Protein AF-A0A6G0VRW1-F1 (afdb_monomer)

pLDDT: mean 75.82, std 10.88, range [42.44, 89.38]

Secondary structure (DSSP, 8-state):
-TT-HHHHHHHHHHHHHHHHHHHHHHHHT-TT--HHHHHHHHHHHHHHHHHHHBPTT----TTTS-GGGGB-SS----HHHHHHHHHHHHTS---HHHHHHHHHHHHHHTSHHHHT-SS---SHHHHHHTT--HHHHHHHHHHHHHGGGS--S--S-HHHH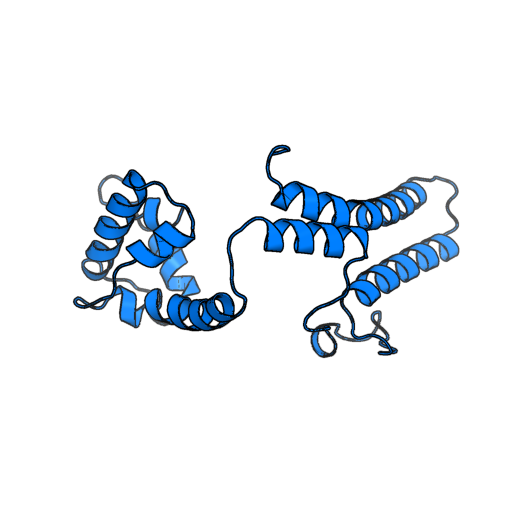HHHHHH---TTSS-TTHHHH-

Solvent-accessible surface area (backbone atoms only — not comparable to full-atom values): 10905 Å² total; per-residue (Å²): 119,90,86,38,70,67,54,51,44,51,48,60,46,43,48,63,58,51,52,54,55,51,51,54,51,52,46,72,72,40,96,80,56,53,70,68,60,50,50,50,52,50,53,47,51,53,49,53,59,45,60,45,41,35,40,91,88,65,87,70,57,68,93,82,47,78,65,82,87,46,54,33,97,76,48,74,71,46,70,74,34,53,54,49,53,49,51,52,58,73,74,65,88,80,61,75,74,52,56,65,54,42,58,61,49,50,60,52,57,68,23,44,74,37,42,51,36,93,86,53,85,78,55,55,70,57,34,55,73,71,66,49,52,73,73,54,40,54,51,28,46,56,33,53,68,49,50,47,80,54,93,72,89,47,60,91,38,55,69,55,28,56,52,47,58,69,67,41,58,48,100,86,68,46,49,84,45,47,74,69,75,107

Foldseek 3Di:
DVVDLVVVLVCVLCVVLVVLVVVLVVLVVDPPRDPVVSVVSVCVSQVVVLLQFFDPPPPDPVVPDDSVVGGDPDGDSDDVSVVSVVVVVVVDDDDPVVVVVCVVVVCVQLQLVQLLDLDGDQCLVVCVNVVHDPVLSVLLRVLSNCSNVDDFDPRPDSVVRLVCLVCDADPVRDRSNPSNND

Structure (mmCIF, N/CA/C/O backbone):
data_AF-A0A6G0VRW1-F1
#
_entry.id   AF-A0A6G0VRW1-F1
#
loop_
_atom_site.group_PDB
_atom_site.id
_atom_site.type_symbol
_atom_site.label_atom_id
_atom_site.label_alt_id
_atom_site.label_comp_id
_atom_site.label_asym_id
_atom_site.label_entity_id
_atom_site.label_seq_id
_atom_site.pdbx_PDB_ins_code
_atom_site.Cartn_x
_atom_site.Cartn_y
_atom_site.Cartn_z
_atom_site.occupancy
_atom_site.B_iso_or_equiv
_atom_site.auth_seq_id
_atom_site.auth_comp_id
_atom_site.auth_asym_id
_atom_site.auth_atom_id
_atom_site.pdbx_PDB_model_num
ATOM 1 N N . MET A 1 1 ? -8.456 17.190 -7.497 1.00 45.44 1 MET A N 1
ATOM 2 C CA . MET A 1 1 ? -8.007 15.912 -8.099 1.00 45.44 1 MET A CA 1
ATOM 3 C C . MET A 1 1 ? -7.115 16.114 -9.326 1.00 45.44 1 MET A C 1
ATOM 5 O O . MET A 1 1 ? -6.013 15.593 -9.306 1.00 45.44 1 MET A O 1
ATOM 9 N N . TYR A 1 2 ? -7.520 16.903 -10.336 1.00 42.44 2 TYR A N 1
ATOM 10 C CA . TYR A 1 2 ? -6.698 17.195 -11.534 1.00 42.44 2 TYR A CA 1
ATOM 11 C C . TYR A 1 2 ? -5.617 18.282 -11.359 1.00 42.44 2 TYR A C 1
ATOM 13 O O . TYR A 1 2 ? -4.801 18.470 -12.252 1.00 42.44 2 TYR A O 1
ATOM 21 N N . CYS A 1 3 ? -5.600 18.997 -10.230 1.00 48.47 3 CYS A N 1
ATOM 22 C CA . CYS A 1 3 ? -4.646 20.085 -9.965 1.00 48.47 3 CYS A CA 1
ATOM 23 C C . CYS A 1 3 ? -3.391 19.635 -9.198 1.00 48.47 3 CYS A C 1
ATOM 25 O O . CYS A 1 3 ? -2.621 20.478 -8.752 1.00 48.47 3 CYS A O 1
ATOM 27 N N . ASP A 1 4 ? -3.217 18.328 -8.999 1.00 66.38 4 ASP A N 1
ATOM 28 C CA . ASP A 1 4 ? -2.067 17.762 -8.297 1.00 66.38 4 ASP A CA 1
ATOM 29 C C . ASP A 1 4 ? -1.095 17.162 -9.318 1.00 66.38 4 ASP A C 1
ATOM 31 O O . ASP A 1 4 ? -1.424 16.234 -10.063 1.00 66.38 4 ASP A O 1
ATOM 35 N N . THR A 1 5 ? 0.111 17.714 -9.350 1.00 65.62 5 THR A N 1
ATOM 36 C CA . THR A 1 5 ? 1.219 17.295 -10.209 1.00 65.62 5 THR A CA 1
ATOM 37 C C . THR A 1 5 ? 1.627 15.831 -10.028 1.00 6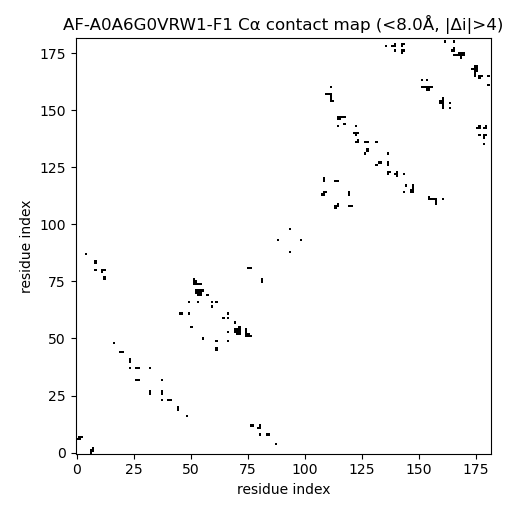5.62 5 THR A C 1
ATOM 39 O O . THR A 1 5 ? 2.091 15.212 -10.988 1.00 65.62 5 THR A O 1
ATOM 42 N N . ASN A 1 6 ? 1.423 15.250 -8.840 1.00 65.44 6 ASN A N 1
ATOM 43 C CA . ASN A 1 6 ? 1.688 13.833 -8.584 1.00 65.44 6 ASN A CA 1
ATOM 44 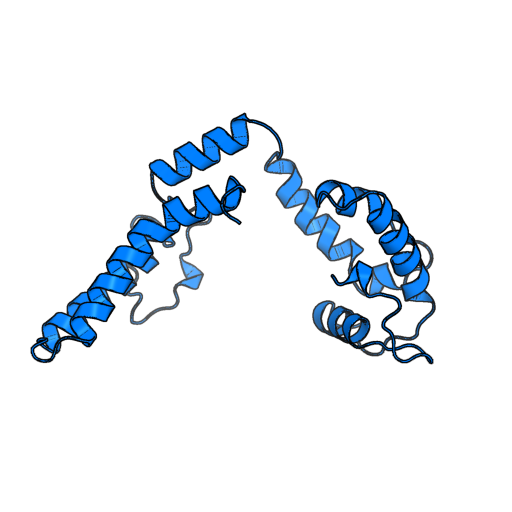C C . ASN A 1 6 ? 0.642 12.945 -9.268 1.00 65.44 6 ASN A C 1
ATOM 46 O O . ASN A 1 6 ? 0.991 11.970 -9.937 1.00 65.44 6 ASN A O 1
ATOM 50 N N . ASN A 1 7 ? -0.635 13.330 -9.183 1.00 72.81 7 ASN A N 1
ATOM 51 C CA . ASN A 1 7 ? -1.721 12.635 -9.879 1.00 72.81 7 ASN A CA 1
ATOM 52 C C . ASN A 1 7 ? -1.546 12.722 -11.397 1.00 72.81 7 ASN A C 1
ATOM 54 O O . ASN A 1 7 ? -1.831 11.765 -12.112 1.00 72.81 7 ASN A O 1
ATOM 58 N N . GLU A 1 8 ? -1.033 13.843 -11.901 1.00 70.38 8 GLU A N 1
ATOM 59 C CA . GLU A 1 8 ? -0.737 13.995 -13.322 1.00 70.38 8 GLU A CA 1
ATOM 60 C C . GLU A 1 8 ? 0.383 13.048 -13.788 1.00 70.38 8 GLU A C 1
ATOM 62 O O . GLU A 1 8 ? 0.253 12.415 -14.836 1.00 70.38 8 GLU A O 1
ATOM 67 N N . ALA A 1 9 ? 1.462 12.894 -13.010 1.00 68.81 9 ALA A N 1
ATOM 68 C CA . ALA A 1 9 ? 2.529 11.937 -13.317 1.00 68.81 9 ALA A CA 1
ATOM 69 C C . ALA A 1 9 ? 2.015 10.486 -13.301 1.00 68.81 9 ALA A C 1
ATOM 71 O O . ALA A 1 9 ? 2.313 9.718 -14.217 1.00 68.81 9 ALA A O 1
ATOM 72 N N . LEU A 1 10 ? 1.182 10.131 -12.318 1.00 76.38 10 LEU A N 1
ATOM 73 C CA . LEU A 1 10 ? 0.538 8.819 -12.250 1.00 76.38 10 LEU A CA 1
ATOM 74 C C . LEU A 1 10 ? -0.351 8.562 -13.476 1.00 76.38 10 LEU A C 1
ATOM 76 O O . LEU A 1 10 ? -0.289 7.489 -14.068 1.00 76.38 10 LEU A O 1
ATOM 80 N N . LEU A 1 11 ? -1.139 9.552 -13.905 1.00 76.75 11 LEU A N 1
ATOM 81 C CA . LEU A 1 11 ? -1.985 9.439 -15.097 1.00 76.75 11 LEU A CA 1
ATOM 82 C C . LEU A 1 11 ? -1.163 9.282 -16.383 1.00 76.75 11 LEU A C 1
ATOM 84 O O . LEU A 1 11 ? -1.571 8.535 -17.271 1.00 76.75 11 LEU A O 1
ATOM 88 N N . VAL A 1 12 ? -0.000 9.935 -16.486 1.00 78.50 12 VAL A N 1
ATOM 89 C CA . VAL A 1 12 ? 0.927 9.757 -17.618 1.00 78.50 12 VAL A CA 1
ATOM 90 C C . VAL A 1 12 ? 1.444 8.320 -17.688 1.00 78.50 12 VAL A C 1
ATOM 92 O O . VAL A 1 12 ? 1.494 7.759 -18.781 1.00 78.50 12 VAL A O 1
ATOM 95 N N . PHE A 1 13 ? 1.771 7.712 -16.545 1.00 78.88 13 PHE A N 1
ATOM 96 C CA . PHE A 1 13 ? 2.172 6.305 -16.476 1.00 78.88 13 PHE A CA 1
ATOM 97 C C . PHE A 1 13 ? 1.011 5.342 -16.759 1.00 78.88 13 PHE A C 1
ATOM 99 O O . PHE A 1 13 ? 1.156 4.397 -17.530 1.00 78.88 13 PHE A O 1
ATOM 106 N N . LEU A 1 14 ? -0.159 5.585 -16.165 1.00 80.50 14 LEU A N 1
ATOM 107 C CA . LEU A 1 14 ? -1.308 4.687 -16.280 1.00 80.50 14 LEU A CA 1
ATOM 108 C C . LEU A 1 14 ? -1.941 4.706 -17.670 1.00 80.50 14 LEU A C 1
ATOM 110 O O . LEU A 1 14 ? -2.526 3.712 -18.079 1.00 80.50 14 LEU A O 1
ATOM 114 N N . LYS A 1 15 ? -1.845 5.811 -18.414 1.00 82.25 15 LYS A N 1
ATOM 115 C CA . LYS A 1 15 ? -2.481 5.952 -19.730 1.00 82.25 15 LYS A CA 1
ATOM 116 C C . LYS A 1 15 ? -2.139 4.824 -20.724 1.00 82.25 15 LYS A C 1
ATOM 118 O O . LYS A 1 15 ? -3.087 4.260 -21.269 1.00 82.25 15 LYS A O 1
ATOM 123 N N . PRO A 1 16 ? -0.863 4.475 -20.989 1.00 80.69 16 PRO A N 1
ATOM 124 C CA . PRO A 1 16 ? -0.533 3.353 -21.874 1.00 80.69 16 PRO A CA 1
ATOM 125 C C . PRO A 1 16 ? -1.037 2.004 -21.337 1.00 80.69 16 PRO A C 1
ATOM 127 O O . PRO A 1 16 ? -1.631 1.241 -22.092 1.00 80.69 16 PRO A O 1
ATOM 130 N N . VAL A 1 17 ? -0.906 1.754 -20.029 1.00 81.88 17 VAL A N 1
ATOM 131 C CA . VAL A 1 17 ? -1.394 0.524 -19.374 1.00 81.88 17 VAL A CA 1
ATOM 132 C C . VAL A 1 17 ? -2.911 0.369 -19.523 1.00 81.88 17 VAL A C 1
ATOM 134 O O . VAL A 1 17 ? -3.416 -0.689 -19.898 1.00 81.88 17 VAL A O 1
ATOM 137 N N . LEU A 1 18 ? -3.652 1.446 -19.268 1.00 83.81 18 LEU A N 1
ATOM 138 C CA . LEU A 1 18 ? -5.105 1.473 -19.390 1.00 83.81 18 LEU A CA 1
ATOM 139 C C . LEU A 1 18 ? -5.553 1.313 -20.842 1.00 83.81 18 LEU A C 1
ATOM 141 O O . LEU A 1 18 ? -6.582 0.686 -21.075 1.00 83.81 18 LEU A O 1
ATOM 145 N N . ALA A 1 19 ? -4.803 1.840 -21.811 1.00 83.44 19 ALA A N 1
ATOM 146 C CA . ALA A 1 19 ? -5.119 1.668 -23.225 1.00 83.44 19 ALA A CA 1
ATOM 147 C C . ALA A 1 19 ? -5.031 0.192 -23.655 1.00 83.44 19 ALA A C 1
ATOM 149 O O . ALA A 1 19 ? -5.949 -0.299 -24.315 1.00 83.44 19 ALA A O 1
ATOM 150 N N . GLU A 1 20 ? -3.986 -0.530 -23.236 1.00 80.38 20 GLU A N 1
ATOM 151 C CA . GLU A 1 20 ? -3.844 -1.968 -23.512 1.00 80.38 20 GLU A CA 1
ATOM 152 C C . GLU A 1 20 ? -4.919 -2.797 -22.791 1.00 80.38 20 GLU A C 1
ATOM 154 O O . GLU A 1 20 ? -5.580 -3.634 -23.408 1.00 80.38 20 GLU A O 1
ATOM 159 N N . ALA A 1 21 ? -5.185 -2.512 -21.511 1.00 85.31 21 ALA A N 1
ATOM 160 C CA . ALA A 1 21 ? -6.238 -3.192 -20.755 1.00 85.31 21 ALA A CA 1
ATOM 161 C C . ALA A 1 21 ? -7.635 -2.954 -21.360 1.00 85.31 21 ALA A C 1
ATOM 163 O O . ALA A 1 21 ? -8.447 -3.874 -21.464 1.00 85.31 21 ALA A O 1
ATOM 164 N N . GLN A 1 22 ? -7.921 -1.728 -21.809 1.00 85.62 22 GLN A N 1
ATOM 165 C CA . GLN A 1 22 ? -9.169 -1.399 -22.498 1.00 85.62 22 GLN A CA 1
ATOM 166 C C . GLN A 1 22 ? -9.283 -2.088 -23.857 1.00 85.62 22 GLN A C 1
ATOM 168 O O . GLN A 1 22 ? -10.387 -2.476 -24.237 1.00 85.62 22 GLN A O 1
ATOM 173 N N . TYR A 1 23 ? -8.178 -2.244 -24.590 1.00 85.00 23 TYR A N 1
ATOM 174 C CA . TYR A 1 23 ? -8.161 -2.994 -25.844 1.00 85.00 23 TYR A CA 1
ATOM 175 C C . TYR A 1 23 ? -8.558 -4.458 -25.615 1.00 85.00 23 TYR A C 1
ATOM 177 O O . TYR A 1 23 ? -9.510 -4.930 -26.237 1.00 85.00 23 TYR A O 1
ATOM 185 N N . VAL A 1 24 ? -7.919 -5.141 -24.659 1.00 84.25 24 VAL A N 1
ATOM 186 C CA . VAL A 1 24 ? -8.258 -6.532 -24.309 1.00 84.25 24 VAL A CA 1
ATOM 187 C C . VAL A 1 24 ? -9.712 -6.638 -23.836 1.00 84.25 24 VAL A C 1
ATOM 189 O O . VAL A 1 24 ? -10.446 -7.514 -24.287 1.00 84.25 24 VAL A O 1
ATOM 192 N N . ASN A 1 25 ? -10.182 -5.701 -23.007 1.00 86.00 25 ASN A N 1
ATOM 193 C CA . ASN A 1 25 ? -11.568 -5.689 -22.529 1.00 86.00 25 ASN A CA 1
ATOM 194 C C . ASN A 1 25 ? -12.592 -5.531 -23.673 1.00 86.00 25 ASN A C 1
ATOM 196 O O . ASN A 1 25 ? -13.622 -6.201 -23.686 1.00 86.00 25 ASN A O 1
ATOM 200 N N . LYS A 1 26 ? -12.302 -4.699 -24.682 1.00 86.00 26 LYS A N 1
ATOM 201 C CA . LYS A 1 26 ? -13.146 -4.586 -25.886 1.00 86.00 26 LYS A CA 1
ATOM 202 C C . LYS A 1 26 ? -13.175 -5.881 -26.697 1.00 86.00 26 LYS A C 1
ATOM 204 O O . LYS A 1 26 ? -14.220 -6.221 -27.243 1.00 86.00 26 LYS A O 1
ATOM 209 N N . MET A 1 27 ? -12.060 -6.608 -26.758 1.00 81.62 27 MET A N 1
ATOM 210 C CA . MET A 1 27 ? -12.005 -7.914 -27.420 1.00 81.62 27 MET A CA 1
ATOM 211 C C . MET A 1 27 ? -12.864 -8.949 -26.687 1.00 81.62 27 MET A C 1
ATOM 213 O O . MET A 1 27 ? -13.595 -9.683 -27.341 1.00 81.62 27 MET A O 1
ATOM 217 N N . PHE A 1 28 ? -12.878 -8.946 -25.351 1.00 81.62 28 PHE A N 1
ATOM 218 C CA . PHE A 1 28 ? -13.794 -9.777 -24.554 1.00 81.62 28 PHE A CA 1
ATOM 219 C C . PHE A 1 28 ? -15.275 -9.461 -24.786 1.00 81.62 28 PHE A C 1
ATOM 221 O O . PHE A 1 28 ? -16.115 -10.354 -24.730 1.00 81.62 28 PHE A O 1
ATOM 228 N N . GLN A 1 29 ? -15.602 -8.193 -25.029 1.00 83.81 29 GLN A N 1
ATOM 229 C CA . GLN A 1 29 ? -16.973 -7.742 -25.283 1.00 83.81 29 GLN A CA 1
ATOM 230 C C . GLN A 1 29 ? -17.437 -8.007 -26.725 1.00 83.81 29 GLN A C 1
ATOM 232 O O . GLN A 1 29 ? -18.606 -7.793 -27.042 1.00 83.81 29 GLN A O 1
ATOM 237 N N . SER A 1 30 ? -16.542 -8.449 -27.613 1.00 83.62 30 SER A N 1
ATOM 238 C CA . SER A 1 30 ? -16.882 -8.757 -28.999 1.00 83.62 30 SER A CA 1
ATOM 239 C C . SER A 1 30 ? -17.525 -10.137 -29.119 1.00 83.62 30 SER A C 1
ATOM 241 O O . SER A 1 30 ? -16.952 -11.146 -28.718 1.00 83.62 30 SER A O 1
ATOM 243 N N . ASN A 1 31 ? -18.679 -10.200 -29.784 1.00 74.06 31 ASN A N 1
ATOM 244 C CA . ASN A 1 31 ? -19.391 -11.453 -30.057 1.00 74.06 31 ASN A CA 1
ATOM 245 C C . ASN A 1 31 ? -18.693 -12.354 -31.096 1.00 74.06 31 ASN A C 1
ATOM 247 O O . ASN A 1 31 ? -19.172 -13.451 -31.371 1.00 74.06 31 ASN A O 1
ATOM 251 N N . SER A 1 32 ? -17.594 -11.894 -31.704 1.00 79.75 32 SER A N 1
ATOM 252 C CA . SER A 1 32 ? -16.846 -12.618 -32.740 1.00 79.75 32 SER A CA 1
ATOM 253 C C . SER A 1 32 ? -15.359 -12.777 -32.406 1.00 79.75 32 SER A C 1
ATOM 25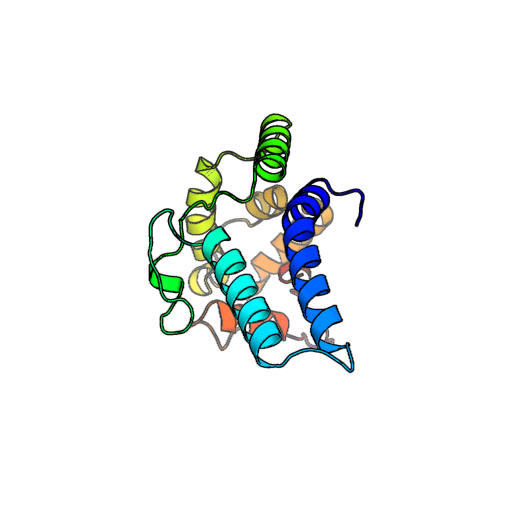5 O O . SER A 1 32 ? -14.537 -12.916 -33.313 1.00 79.75 32 SER A O 1
ATOM 257 N N . ALA A 1 33 ? -14.979 -12.661 -31.132 1.00 75.44 33 ALA A N 1
ATOM 258 C CA . ALA A 1 33 ? -13.586 -12.802 -30.730 1.00 75.44 33 ALA A CA 1
ATOM 259 C C . ALA A 1 33 ? -13.114 -14.257 -30.858 1.00 75.44 33 ALA A C 1
ATOM 261 O O . ALA A 1 33 ? -13.756 -15.178 -30.358 1.00 75.44 33 ALA A O 1
ATOM 262 N N . ASP A 1 34 ? -11.969 -14.452 -31.513 1.00 84.50 34 ASP A N 1
ATOM 263 C CA . ASP A 1 34 ? -11.296 -15.748 -31.564 1.00 84.50 34 ASP A CA 1
ATOM 264 C C . ASP A 1 34 ? -10.710 -16.078 -30.173 1.00 84.50 34 ASP A C 1
ATOM 266 O O . ASP A 1 34 ? -9.899 -15.295 -29.665 1.00 84.50 34 ASP A O 1
ATOM 270 N N . PRO A 1 35 ? -11.088 -17.208 -29.541 1.00 82.94 35 PRO A N 1
ATOM 271 C CA . PRO A 1 35 ? -10.653 -17.536 -28.182 1.00 82.94 35 PRO A CA 1
ATOM 272 C C . PRO A 1 35 ? -9.136 -17.708 -28.023 1.00 82.94 35 PRO A C 1
ATOM 274 O O . PRO A 1 35 ? -8.587 -17.381 -26.972 1.00 82.94 35 PRO A O 1
ATOM 277 N N . VAL A 1 36 ? -8.442 -18.203 -29.054 1.00 85.50 36 VAL A N 1
ATOM 278 C CA . VAL A 1 36 ? -6.986 -18.416 -29.028 1.00 85.50 36 VAL A CA 1
ATOM 279 C C . VAL A 1 36 ? -6.263 -17.082 -29.176 1.00 85.50 36 VAL A C 1
ATOM 281 O O . VAL A 1 36 ? -5.296 -16.808 -28.466 1.00 85.50 36 VAL A O 1
ATOM 284 N N . LYS A 1 37 ? -6.760 -16.211 -30.057 1.00 83.31 37 LYS A N 1
ATOM 285 C CA . LYS A 1 37 ? -6.260 -14.842 -30.200 1.00 83.31 37 LYS A CA 1
ATOM 286 C C . LYS A 1 37 ? -6.469 -14.036 -28.920 1.00 83.31 37 LYS A C 1
ATOM 288 O O . LYS A 1 37 ? -5.550 -13.352 -28.487 1.00 83.31 37 LYS A O 1
ATOM 293 N N . LEU A 1 38 ? -7.631 -14.172 -28.285 1.00 85.19 38 LEU A N 1
ATOM 294 C CA . LEU A 1 38 ? -7.936 -13.517 -27.016 1.00 85.19 38 LEU A CA 1
ATOM 295 C C . LEU A 1 38 ? -6.987 -13.973 -25.901 1.00 85.19 38 LEU A C 1
ATOM 297 O O . LEU A 1 38 ? -6.455 -13.144 -25.168 1.00 85.19 38 LEU A O 1
ATOM 301 N N . LEU A 1 39 ? -6.727 -15.280 -25.807 1.00 84.38 39 LEU A N 1
ATOM 302 C CA . LEU A 1 39 ? -5.742 -15.822 -24.873 1.00 84.38 39 LEU A CA 1
ATOM 303 C C . LEU A 1 39 ? -4.348 -15.232 -25.122 1.00 84.38 39 LEU A C 1
ATOM 305 O O . LEU A 1 39 ? -3.688 -14.803 -24.178 1.00 84.38 39 LEU A O 1
ATOM 309 N N . ASN A 1 40 ? -3.915 -15.165 -26.383 1.00 85.06 40 ASN A N 1
ATOM 310 C CA . ASN A 1 40 ? -2.629 -14.572 -26.744 1.00 85.06 40 ASN A CA 1
ATOM 311 C C . ASN A 1 40 ? -2.554 -13.082 -26.381 1.00 85.06 40 ASN A C 1
ATOM 313 O O . ASN A 1 40 ? -1.532 -12.645 -25.856 1.00 85.06 40 ASN A O 1
ATOM 317 N N . ASP A 1 41 ? -3.631 -12.323 -26.598 1.00 83.69 41 ASP A N 1
ATOM 318 C CA . ASP A 1 41 ? -3.708 -10.899 -26.257 1.00 83.69 41 ASP A CA 1
ATOM 319 C C . ASP A 1 41 ? -3.636 -10.677 -24.729 1.00 83.69 41 ASP A C 1
ATOM 321 O O . ASP A 1 41 ? -2.967 -9.752 -24.267 1.00 83.69 41 ASP A O 1
ATOM 325 N N . ILE A 1 42 ? -4.242 -11.558 -23.921 1.00 85.81 42 ILE A N 1
ATOM 326 C CA . ILE A 1 42 ? -4.127 -11.532 -22.449 1.00 85.81 42 ILE A CA 1
ATOM 327 C C . ILE A 1 42 ? -2.711 -11.889 -22.000 1.00 85.81 42 ILE A C 1
ATOM 329 O O . ILE A 1 42 ? -2.144 -11.218 -21.141 1.00 85.81 42 ILE A O 1
ATOM 333 N N . VAL A 1 43 ? -2.129 -12.947 -22.570 1.00 86.00 43 VAL A N 1
ATOM 334 C CA . VAL A 1 43 ? -0.757 -13.363 -22.255 1.00 86.00 43 VAL A CA 1
ATOM 335 C C . VAL A 1 43 ? 0.225 -12.247 -22.599 1.00 86.00 43 VAL A C 1
ATOM 337 O O . VAL A 1 43 ? 1.159 -12.000 -21.836 1.00 86.00 43 VAL A O 1
ATOM 340 N N . LEU A 1 44 ? 0.005 -11.550 -23.714 1.00 84.69 44 LEU A N 1
ATOM 341 C CA . LEU A 1 44 ? 0.805 -10.400 -24.108 1.00 84.69 44 LEU A CA 1
ATOM 342 C C . LEU A 1 44 ? 0.661 -9.249 -23.107 1.00 84.69 44 LEU A C 1
ATOM 344 O O . LEU A 1 44 ? 1.687 -8.743 -22.666 1.00 84.69 44 LEU A O 1
ATOM 348 N N . LEU A 1 45 ? -0.566 -8.911 -22.691 1.00 85.75 45 LEU A N 1
ATOM 349 C CA . LEU A 1 45 ? -0.826 -7.888 -21.670 1.00 85.75 45 LEU A CA 1
ATOM 350 C C . LEU A 1 45 ? -0.128 -8.210 -20.339 1.00 85.75 45 LEU A C 1
ATOM 352 O O . LEU A 1 45 ? 0.497 -7.351 -19.725 1.00 85.75 45 LEU A O 1
ATOM 356 N N . ILE A 1 46 ? -0.203 -9.458 -19.877 1.00 84.56 46 ILE A N 1
ATOM 357 C CA . ILE A 1 46 ? 0.463 -9.878 -18.637 1.00 84.56 46 ILE A CA 1
ATOM 358 C C . ILE A 1 46 ? 1.985 -9.748 -18.780 1.00 84.56 46 ILE A C 1
ATOM 360 O O . ILE A 1 46 ? 2.649 -9.243 -17.874 1.00 84.56 46 ILE A O 1
ATOM 364 N N . LYS A 1 47 ? 2.544 -10.162 -19.924 1.00 81.50 47 LYS A N 1
ATOM 365 C CA . LYS A 1 47 ? 3.981 -10.053 -20.203 1.00 81.50 47 LYS A CA 1
ATOM 366 C C . LYS A 1 47 ? 4.450 -8.602 -20.312 1.00 81.50 47 LYS A C 1
ATOM 368 O O . LYS A 1 47 ? 5.525 -8.302 -19.800 1.00 81.50 47 LYS A O 1
ATOM 373 N N . THR A 1 48 ? 3.678 -7.704 -20.929 1.00 80.00 48 THR A N 1
ATOM 374 C CA . THR A 1 48 ? 4.028 -6.275 -21.001 1.00 80.00 48 THR A CA 1
ATOM 375 C C . THR A 1 48 ? 3.980 -5.625 -19.623 1.00 80.00 48 THR A C 1
ATOM 377 O O . THR A 1 48 ? 4.924 -4.930 -19.254 1.00 80.00 48 THR A O 1
ATOM 380 N N . LEU A 1 49 ? 2.953 -5.913 -18.818 1.00 81.31 49 LEU A N 1
ATOM 381 C CA . LEU A 1 49 ? 2.847 -5.403 -17.447 1.00 81.31 49 LEU A CA 1
ATOM 382 C C . LEU A 1 49 ? 3.973 -5.897 -16.543 1.00 81.31 49 LEU A C 1
ATOM 384 O O . LEU A 1 49 ? 4.556 -5.116 -15.796 1.00 81.31 49 LEU A O 1
ATOM 388 N N . ALA A 1 50 ? 4.309 -7.179 -16.627 1.00 79.62 50 ALA A N 1
ATOM 389 C CA . ALA A 1 50 ? 5.425 -7.735 -15.883 1.00 79.62 50 ALA A CA 1
ATOM 390 C C . ALA A 1 50 ? 6.768 -7.170 -16.364 1.00 79.62 50 ALA A C 1
ATOM 392 O O . ALA A 1 50 ? 7.592 -6.778 -15.546 1.00 79.62 50 ALA A O 1
ATOM 393 N N . GLY A 1 51 ? 6.961 -7.017 -17.677 1.00 76.19 51 GLY A N 1
ATOM 394 C CA . GLY A 1 51 ? 8.162 -6.407 -18.251 1.00 76.19 51 GLY A CA 1
ATOM 395 C C . GLY A 1 51 ? 8.410 -4.963 -17.802 1.00 76.19 51 GLY A C 1
ATOM 396 O O . GLY A 1 51 ? 9.559 -4.532 -17.781 1.00 76.19 51 GLY A O 1
ATOM 397 N N . LEU A 1 52 ? 7.368 -4.229 -17.389 1.00 75.75 52 LEU A N 1
ATOM 398 C CA . LEU A 1 52 ? 7.514 -2.891 -16.803 1.00 75.75 52 LEU A CA 1
ATOM 399 C C . LEU A 1 52 ? 8.175 -2.911 -15.422 1.00 75.75 52 LEU A C 1
ATOM 401 O O . LEU A 1 52 ? 8.793 -1.921 -15.049 1.00 75.75 52 LEU A O 1
ATOM 405 N N . VAL A 1 53 ? 8.031 -3.991 -14.652 1.00 76.69 53 VAL A N 1
ATOM 406 C CA . VAL A 1 53 ? 8.489 -4.080 -13.251 1.00 76.69 53 VAL A CA 1
ATOM 407 C C . VAL A 1 53 ? 9.620 -5.092 -13.044 1.00 76.69 53 VAL A C 1
ATOM 409 O O . VAL A 1 53 ? 10.324 -5.030 -12.036 1.00 76.69 53 VAL A O 1
ATOM 412 N N . SER A 1 54 ? 9.824 -6.002 -13.994 1.00 75.38 54 SER A N 1
ATOM 413 C CA . SER A 1 54 ? 10.892 -7.000 -13.986 1.00 75.38 54 SER A CA 1
ATOM 414 C C . SER A 1 54 ? 12.244 -6.420 -14.414 1.00 75.38 54 SER A C 1
ATOM 416 O O . SER A 1 54 ? 12.340 -5.390 -15.082 1.00 75.38 54 SER A O 1
ATOM 418 N N . THR A 1 55 ? 13.326 -7.093 -14.024 1.00 70.00 55 THR A N 1
ATOM 419 C CA . THR A 1 55 ? 14.690 -6.718 -14.419 1.00 70.00 55 THR A CA 1
ATOM 420 C C . THR A 1 55 ? 14.914 -6.892 -15.934 1.00 70.00 55 THR A C 1
ATOM 422 O O . THR A 1 55 ? 14.527 -7.924 -16.497 1.00 70.00 55 THR A O 1
ATOM 425 N N . PRO A 1 56 ? 15.559 -5.927 -16.626 1.00 64.56 56 PRO A N 1
ATOM 426 C CA . PRO A 1 56 ? 15.871 -6.059 -18.049 1.00 64.56 56 PRO A CA 1
ATOM 427 C C . PRO A 1 56 ? 16.727 -7.304 -18.315 1.00 64.56 56 PRO A C 1
ATOM 429 O O . PRO A 1 56 ? 17.784 -7.471 -17.710 1.00 64.56 56 PRO A O 1
ATOM 432 N N . GLY A 1 57 ? 16.280 -8.177 -19.221 1.00 62.66 57 GLY A N 1
ATOM 433 C CA . GLY A 1 57 ? 16.991 -9.412 -19.582 1.00 62.66 57 GLY A CA 1
ATOM 434 C C . GLY A 1 57 ? 16.621 -10.646 -18.753 1.00 62.66 57 GLY A C 1
ATOM 435 O O . GLY A 1 57 ? 17.108 -11.736 -19.049 1.00 62.66 57 GLY A O 1
ATOM 436 N N . SER A 1 58 ? 15.735 -10.512 -17.765 1.00 63.59 58 SER A N 1
ATOM 437 C CA . SER A 1 58 ? 15.163 -11.666 -17.077 1.00 63.59 58 SER A CA 1
ATOM 438 C C . SER A 1 58 ? 14.115 -12.340 -17.972 1.00 63.59 58 SER A C 1
ATOM 440 O O . SER A 1 58 ? 13.092 -11.763 -18.333 1.00 63.59 58 SER A O 1
ATOM 442 N N . ASN A 1 59 ? 14.395 -13.571 -18.397 1.00 59.84 59 ASN A N 1
ATOM 443 C CA . ASN A 1 59 ? 13.487 -14.359 -19.233 1.00 59.84 59 ASN A CA 1
ATOM 444 C C . ASN A 1 59 ? 12.529 -15.144 -18.324 1.00 59.84 59 ASN A C 1
ATOM 446 O O . ASN A 1 59 ? 12.551 -16.372 -18.273 1.00 59.84 59 ASN A O 1
ATOM 450 N N . ILE A 1 60 ? 11.787 -14.410 -17.492 1.00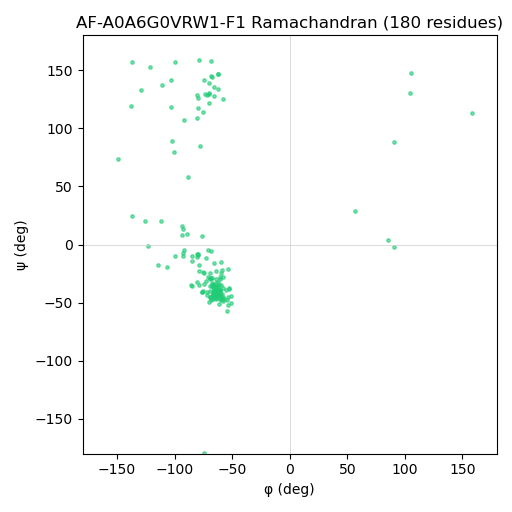 66.00 60 ILE A N 1
ATOM 451 C CA . ILE A 1 60 ? 10.914 -14.996 -16.476 1.00 66.00 60 ILE A CA 1
ATOM 452 C C . ILE A 1 60 ? 9.640 -15.451 -17.156 1.00 66.00 60 ILE A C 1
ATOM 454 O O . ILE A 1 60 ? 8.936 -14.665 -17.797 1.00 66.00 60 ILE A O 1
ATOM 458 N N . ASP A 1 61 ? 9.307 -16.717 -16.958 1.00 71.62 61 ASP A N 1
ATOM 459 C CA . ASP A 1 61 ? 7.991 -17.209 -17.309 1.00 71.62 61 ASP A CA 1
ATOM 460 C C . ASP A 1 61 ? 6.979 -16.781 -16.242 1.00 71.62 61 ASP A C 1
ATOM 462 O O . ASP A 1 61 ? 6.690 -17.505 -15.288 1.00 71.62 61 ASP A O 1
ATOM 466 N N . ILE A 1 62 ? 6.466 -15.561 -16.391 1.00 72.25 62 ILE A N 1
ATOM 467 C CA . ILE A 1 62 ? 5.519 -14.928 -15.459 1.00 72.25 62 ILE A CA 1
ATOM 468 C C . ILE A 1 62 ? 4.232 -15.750 -15.297 1.00 72.25 62 ILE A C 1
ATOM 470 O O . ILE A 1 62 ? 3.536 -15.617 -14.295 1.00 72.25 62 ILE A O 1
ATOM 474 N N . LEU A 1 63 ? 3.908 -16.620 -16.258 1.00 74.38 63 LEU A N 1
ATOM 475 C CA . LEU A 1 63 ? 2.723 -17.472 -16.173 1.00 74.38 63 LEU A CA 1
ATOM 476 C C . LEU A 1 63 ? 2.910 -18.637 -15.192 1.00 74.38 63 LEU A C 1
ATOM 478 O O . LEU A 1 63 ? 1.923 -19.154 -14.677 1.00 74.38 63 LEU A O 1
ATOM 482 N N . ASN A 1 64 ? 4.158 -19.031 -14.923 1.00 76.12 64 ASN A N 1
ATOM 483 C CA . ASN A 1 64 ? 4.497 -20.215 -14.134 1.00 76.12 64 ASN A CA 1
ATOM 484 C C . ASN A 1 64 ? 5.383 -19.913 -12.913 1.00 76.12 64 ASN A C 1
ATOM 486 O O . ASN A 1 64 ? 5.716 -20.828 -12.160 1.00 76.12 64 ASN A O 1
ATOM 490 N N . SER A 1 65 ? 5.784 -18.657 -12.698 1.00 73.12 65 SER A N 1
ATOM 491 C CA . SER A 1 65 ? 6.715 -18.272 -11.631 1.00 73.12 65 SER A CA 1
ATOM 492 C C . SER A 1 65 ? 6.298 -16.998 -10.896 1.00 73.12 65 SER A C 1
ATOM 494 O O . SER A 1 65 ? 5.536 -16.175 -11.400 1.00 73.12 65 SER A O 1
ATOM 496 N N . SER A 1 66 ? 6.798 -16.852 -9.665 1.00 67.56 66 SER A N 1
ATOM 497 C CA . SER A 1 66 ? 6.570 -15.672 -8.832 1.00 67.56 66 SER A CA 1
ATOM 498 C C . SER A 1 66 ? 7.384 -14.485 -9.344 1.00 67.56 66 SER A C 1
ATOM 500 O O . SER A 1 66 ? 8.598 -14.567 -9.523 1.00 67.56 66 SER A O 1
ATOM 502 N N . LEU A 1 67 ? 6.717 -13.347 -9.529 1.00 68.31 67 LEU A N 1
ATOM 503 C CA . LEU A 1 67 ? 7.343 -12.097 -9.963 1.00 68.31 67 LEU A CA 1
ATOM 504 C C . LEU A 1 67 ? 8.266 -11.489 -8.886 1.00 68.31 67 LEU A C 1
ATOM 506 O O . LEU A 1 67 ? 9.185 -10.738 -9.210 1.00 68.31 67 LEU A O 1
ATOM 510 N N . ASN A 1 68 ? 8.025 -11.823 -7.612 1.00 67.75 68 ASN A N 1
ATOM 511 C CA . ASN A 1 68 ? 8.656 -11.183 -6.452 1.00 67.75 68 ASN A CA 1
ATOM 512 C C . ASN A 1 68 ? 10.182 -11.326 -6.429 1.00 67.75 68 ASN A C 1
ATOM 514 O O . ASN A 1 68 ? 10.868 -10.436 -5.933 1.00 67.75 68 ASN A O 1
ATOM 518 N N . ASP A 1 69 ? 10.712 -12.407 -7.003 1.00 70.38 69 ASP A N 1
ATOM 519 C CA . ASP A 1 69 ? 12.140 -12.728 -6.937 1.00 70.38 69 ASP A CA 1
ATOM 520 C C . ASP A 1 69 ? 12.984 -11.924 -7.944 1.00 70.38 69 ASP A C 1
ATOM 522 O O . ASP A 1 69 ? 14.210 -11.954 -7.890 1.00 70.38 69 ASP A O 1
ATOM 526 N N . ASN A 1 70 ? 12.345 -11.186 -8.863 1.00 68.75 70 ASN A N 1
ATOM 527 C CA . ASN A 1 70 ? 13.021 -10.496 -9.967 1.00 68.75 70 ASN A CA 1
ATOM 528 C C . ASN A 1 70 ? 12.506 -9.069 -10.224 1.00 68.75 70 ASN A C 1
ATOM 530 O O . ASN A 1 70 ? 12.619 -8.543 -11.338 1.00 68.75 70 ASN A O 1
ATOM 534 N N . LEU A 1 71 ? 11.924 -8.437 -9.207 1.00 75.00 71 LEU A N 1
ATOM 535 C CA . LEU A 1 71 ? 11.503 -7.043 -9.290 1.00 75.00 71 LEU A CA 1
ATOM 536 C C . LEU A 1 71 ? 12.727 -6.138 -9.439 1.00 75.00 71 LEU A C 1
ATOM 538 O O . LEU A 1 71 ? 13.672 -6.201 -8.650 1.00 75.00 71 LEU A O 1
ATOM 542 N N . HIS A 1 72 ? 12.713 -5.270 -10.448 1.00 71.62 72 HIS A N 1
ATOM 543 C CA . HIS A 1 72 ? 13.750 -4.261 -10.573 1.00 71.62 72 HIS A CA 1
ATOM 544 C C . HIS A 1 72 ? 13.559 -3.227 -9.448 1.00 71.62 72 HIS A C 1
ATOM 546 O O . HIS A 1 72 ? 12.461 -2.694 -9.304 1.00 71.62 72 HIS A O 1
ATOM 552 N N . PRO A 1 73 ? 14.596 -2.880 -8.664 1.00 68.19 73 PRO A N 1
ATOM 553 C CA . PRO A 1 73 ? 14.455 -1.954 -7.535 1.00 68.19 73 PRO A CA 1
ATOM 554 C C . PRO A 1 73 ? 14.101 -0.520 -7.964 1.00 68.19 73 PRO A C 1
ATOM 556 O O . PRO A 1 73 ? 13.685 0.293 -7.144 1.00 68.19 73 PRO A O 1
ATOM 559 N N . ARG A 1 74 ? 14.273 -0.189 -9.251 1.00 67.31 74 ARG A N 1
ATOM 560 C CA . ARG A 1 74 ? 13.871 1.098 -9.835 1.00 67.31 74 ARG A CA 1
ATOM 561 C C . ARG A 1 74 ? 13.479 0.945 -11.308 1.00 67.31 74 ARG A C 1
ATOM 563 O O . ARG A 1 74 ? 14.313 1.207 -12.176 1.00 67.31 74 ARG A O 1
ATOM 570 N N . PRO A 1 75 ? 12.313 0.356 -11.602 1.00 72.06 75 PRO A N 1
ATOM 571 C CA . PRO A 1 75 ? 11.932 0.025 -12.967 1.00 72.06 75 PRO A CA 1
ATOM 572 C C . PRO A 1 75 ? 11.812 1.290 -13.818 1.00 72.06 75 PRO A C 1
ATOM 574 O O . PRO A 1 75 ? 11.437 2.348 -13.316 1.00 72.06 75 PRO A O 1
ATOM 577 N N . TYR A 1 76 ? 12.137 1.181 -15.103 1.00 74.06 76 TYR A N 1
ATOM 578 C CA . TYR A 1 76 ? 11.958 2.284 -16.038 1.00 74.06 76 TYR A CA 1
ATOM 579 C C . TYR A 1 76 ? 10.498 2.338 -16.491 1.00 74.06 76 TYR A C 1
ATOM 581 O O . TYR A 1 76 ? 10.047 1.494 -17.261 1.00 74.06 76 TYR A O 1
ATOM 589 N N . LEU A 1 77 ? 9.765 3.353 -16.033 1.00 73.38 77 LEU A N 1
ATOM 590 C CA . LEU A 1 77 ? 8.318 3.479 -16.264 1.00 73.38 77 LEU A CA 1
ATOM 591 C C . LEU A 1 77 ? 7.966 4.305 -17.518 1.00 73.38 77 LEU A C 1
ATOM 593 O O . LEU A 1 77 ? 6.817 4.700 -17.718 1.00 73.38 77 LEU A O 1
ATOM 597 N N . GLY A 1 78 ? 8.959 4.569 -18.370 1.00 73.88 78 GLY A N 1
ATOM 598 C CA . GLY A 1 78 ? 8.813 5.301 -19.625 1.00 73.88 78 GLY A CA 1
ATOM 599 C C . GLY A 1 78 ? 9.355 6.730 -19.575 1.00 73.88 78 GLY A C 1
ATOM 600 O O . GLY A 1 78 ? 9.297 7.421 -18.559 1.00 73.88 78 GLY A O 1
ATOM 601 N N . GLN A 1 79 ? 9.862 7.200 -20.717 1.00 73.12 79 GLN A N 1
ATOM 602 C CA . GLN A 1 79 ? 10.569 8.480 -20.832 1.00 73.12 79 GLN A CA 1
ATOM 603 C C . GLN A 1 79 ? 9.728 9.663 -20.352 1.00 73.12 79 GLN A C 1
ATOM 605 O O . GLN A 1 79 ? 10.205 10.486 -19.576 1.00 73.12 79 GLN A O 1
ATOM 610 N N . ALA A 1 80 ? 8.465 9.728 -20.780 1.00 72.12 80 ALA A N 1
ATOM 611 C CA . ALA A 1 80 ? 7.559 10.814 -20.421 1.00 72.12 80 ALA A CA 1
ATOM 612 C C . ALA A 1 80 ? 7.301 10.880 -18.906 1.00 72.12 80 ALA A C 1
ATOM 614 O O . ALA A 1 80 ? 7.210 11.973 -18.345 1.00 72.12 80 ALA A O 1
ATOM 615 N N . PHE A 1 81 ? 7.222 9.724 -18.240 1.00 75.25 81 PHE A N 1
ATOM 616 C CA . PHE A 1 81 ? 7.085 9.641 -16.790 1.00 75.25 81 PHE A CA 1
ATOM 617 C C . PHE A 1 81 ? 8.374 10.080 -16.089 1.00 75.25 81 PHE A C 1
ATOM 619 O O . PHE A 1 81 ? 8.339 10.955 -15.226 1.00 75.25 81 PHE A O 1
ATOM 626 N N . GLU A 1 82 ? 9.523 9.547 -16.509 1.00 78.56 82 GLU A N 1
ATOM 627 C CA . GLU A 1 82 ? 10.828 9.881 -15.927 1.00 78.56 82 GLU A CA 1
ATOM 628 C C . GLU A 1 82 ? 11.171 11.367 -16.075 1.00 78.56 82 GLU A C 1
ATOM 630 O O . GLU A 1 82 ? 11.632 12.001 -15.127 1.00 78.56 82 GLU A O 1
ATOM 635 N N . GLU A 1 83 ? 10.903 11.966 -17.238 1.00 77.94 83 GLU A N 1
ATOM 636 C CA . GLU A 1 83 ? 11.102 13.397 -17.471 1.00 77.94 83 GLU A CA 1
ATOM 637 C C . GLU A 1 83 ? 10.179 14.253 -16.601 1.00 77.94 83 GLU A C 1
ATOM 639 O O . GLU A 1 83 ? 10.604 15.296 -16.094 1.00 77.94 83 GLU A O 1
ATOM 644 N N . LYS A 1 84 ? 8.930 13.820 -16.396 1.00 71.12 84 LYS A N 1
ATOM 645 C CA . LYS A 1 84 ? 7.970 14.518 -15.535 1.00 71.12 84 LYS A CA 1
ATOM 646 C C . LYS A 1 84 ? 8.397 14.439 -14.072 1.00 71.12 84 LYS A C 1
ATOM 648 O O . LYS A 1 84 ? 8.510 15.476 -13.427 1.00 71.12 84 LYS A O 1
ATOM 653 N N . ILE A 1 85 ? 8.751 13.254 -13.580 1.00 72.88 85 ILE A N 1
ATOM 654 C CA . ILE A 1 85 ? 9.298 13.059 -12.232 1.00 72.88 85 ILE A CA 1
ATOM 655 C C . ILE A 1 85 ? 10.602 13.843 -12.047 1.00 72.88 85 ILE A C 1
ATOM 657 O O . ILE A 1 85 ? 10.808 14.458 -11.004 1.00 72.88 85 ILE A O 1
ATOM 661 N N . LYS A 1 86 ? 11.486 13.885 -13.050 1.00 77.31 86 LYS A N 1
ATOM 662 C CA . LYS A 1 86 ? 12.723 14.678 -13.002 1.00 77.31 86 LYS A CA 1
ATOM 663 C C . LYS A 1 86 ? 12.432 16.175 -12.876 1.00 77.31 86 LYS A C 1
ATOM 665 O O . LYS A 1 86 ? 13.066 16.844 -12.062 1.00 77.31 86 LYS A O 1
ATOM 670 N N . LYS A 1 87 ? 11.457 16.695 -13.628 1.00 74.19 87 LYS A N 1
ATOM 671 C CA . LYS A 1 87 ? 10.990 18.088 -13.514 1.00 74.19 87 LYS A CA 1
ATOM 672 C C . LYS A 1 87 ? 10.381 18.371 -12.138 1.00 74.19 87 LYS A C 1
ATOM 674 O O . LYS A 1 87 ? 10.721 19.384 -11.540 1.00 74.19 87 LYS A O 1
ATOM 679 N N . LEU A 1 88 ? 9.577 17.454 -11.597 1.00 66.31 88 LEU A N 1
ATOM 680 C CA . LEU A 1 88 ? 9.022 17.571 -10.242 1.00 66.31 88 LEU A CA 1
ATOM 681 C C . LEU A 1 88 ? 10.120 17.573 -9.170 1.00 66.31 88 LEU A C 1
ATOM 683 O O . LEU A 1 88 ? 10.111 18.426 -8.292 1.00 66.31 88 LEU A O 1
ATOM 687 N N . ARG A 1 89 ? 11.137 16.712 -9.306 1.00 67.50 89 ARG A N 1
ATOM 688 C CA . ARG A 1 89 ? 12.310 16.678 -8.413 1.00 67.50 89 ARG A CA 1
ATOM 689 C C . ARG A 1 89 ? 13.156 17.951 -8.479 1.00 67.50 89 ARG A C 1
ATOM 691 O O . ARG A 1 89 ? 13.736 18.350 -7.476 1.00 67.50 89 ARG A O 1
ATOM 698 N N . THR A 1 90 ? 13.237 18.584 -9.649 1.00 66.25 90 THR A N 1
ATOM 699 C CA . THR A 1 90 ? 14.022 19.816 -9.855 1.00 66.25 90 THR A CA 1
ATOM 700 C C . THR A 1 90 ? 13.278 21.056 -9.337 1.00 66.25 90 THR A C 1
ATOM 702 O O . THR A 1 90 ? 13.912 22.040 -8.972 1.00 66.25 90 THR A O 1
ATOM 705 N N . ASN A 1 91 ? 11.946 20.989 -9.225 1.00 64.56 91 ASN A N 1
ATOM 706 C CA . ASN A 1 91 ? 11.081 22.098 -8.809 1.00 64.56 91 ASN A CA 1
ATOM 707 C C . ASN A 1 91 ? 10.764 22.142 -7.297 1.00 64.56 91 ASN A C 1
ATOM 709 O O . ASN A 1 91 ? 9.892 22.916 -6.908 1.00 64.56 91 ASN A O 1
ATOM 713 N N . ASN A 1 92 ? 11.531 21.409 -6.470 1.00 56.16 92 ASN A N 1
ATOM 714 C CA . ASN A 1 92 ? 11.619 21.454 -4.996 1.00 56.16 92 ASN A CA 1
ATOM 715 C C . ASN A 1 92 ? 10.929 20.302 -4.213 1.00 56.16 92 ASN A C 1
ATOM 717 O O . ASN A 1 92 ? 9.738 20.050 -4.358 1.00 56.16 92 ASN A O 1
ATOM 721 N N . CYS A 1 93 ? 11.715 19.730 -3.282 1.00 52.16 93 CYS A N 1
ATOM 722 C CA . CYS A 1 93 ? 11.402 18.826 -2.154 1.00 52.16 93 CYS A CA 1
ATOM 723 C C . CYS A 1 93 ? 11.435 17.288 -2.372 1.00 52.16 93 CYS A C 1
ATOM 725 O O . CYS A 1 93 ? 10.412 16.672 -2.645 1.00 52.16 93 CYS A O 1
ATOM 727 N N . MET A 1 94 ? 12.617 16.668 -2.180 1.00 43.34 94 MET A N 1
ATOM 728 C CA . MET A 1 94 ? 12.891 15.479 -1.325 1.00 43.34 94 MET A CA 1
ATOM 729 C C . MET A 1 94 ? 14.184 14.764 -1.772 1.00 43.34 94 MET A C 1
ATOM 731 O O . MET A 1 94 ? 14.270 14.193 -2.858 1.00 43.34 94 MET A O 1
ATOM 735 N N . SER A 1 95 ? 15.211 14.803 -0.919 1.00 54.34 95 SER A N 1
ATOM 736 C CA . SER A 1 95 ? 16.447 14.030 -1.082 1.00 54.34 95 SER A CA 1
ATOM 737 C C . SER A 1 95 ? 16.167 12.553 -0.796 1.00 54.34 95 SER A C 1
ATOM 739 O O . SER A 1 95 ? 15.650 12.225 0.270 1.00 54.34 95 SER A O 1
ATOM 741 N N . VAL A 1 96 ? 16.558 11.665 -1.712 1.00 56.16 96 VAL A N 1
ATOM 742 C CA . VAL A 1 96 ? 16.512 10.192 -1.569 1.00 56.16 96 VAL A CA 1
ATOM 743 C C . VAL A 1 96 ? 17.226 9.715 -0.283 1.00 56.16 96 VAL A C 1
ATOM 745 O O . VAL A 1 96 ? 16.928 8.653 0.256 1.00 56.16 96 VAL A O 1
ATOM 748 N N . GLU A 1 97 ? 18.123 10.538 0.271 1.00 48.38 97 GLU A N 1
ATOM 749 C CA . GLU A 1 97 ? 18.820 10.315 1.545 1.00 48.38 97 GLU A CA 1
ATOM 750 C C . GLU A 1 97 ? 17.893 10.390 2.776 1.00 48.38 97 GLU A C 1
ATOM 752 O O . GLU A 1 97 ? 18.146 9.740 3.793 1.00 48.38 97 GLU A O 1
ATOM 757 N N . ASN A 1 98 ? 16.815 11.176 2.695 1.00 50.03 98 ASN A N 1
ATOM 758 C CA . ASN A 1 98 ? 15.831 11.291 3.768 1.00 50.03 98 ASN A CA 1
ATOM 759 C C . ASN A 1 98 ? 14.879 10.094 3.759 1.00 50.03 98 ASN A C 1
ATOM 761 O O . ASN A 1 98 ? 14.520 9.622 4.824 1.00 50.03 98 ASN A O 1
ATOM 765 N N . GLU A 1 99 ? 14.528 9.554 2.593 1.00 44.91 99 GLU A N 1
ATOM 766 C CA . GLU A 1 99 ? 13.550 8.467 2.433 1.00 44.91 99 GLU A CA 1
ATOM 767 C C . GLU A 1 99 ? 13.966 7.192 3.194 1.00 44.91 99 GLU A C 1
ATOM 769 O O . GLU A 1 99 ? 13.210 6.682 4.019 1.00 44.91 99 GLU A O 1
ATOM 774 N N . LYS A 1 100 ? 15.230 6.761 3.053 1.00 50.06 100 LYS A N 1
ATOM 775 C CA . LYS A 1 100 ? 15.771 5.599 3.788 1.00 50.06 100 LYS A CA 1
ATOM 776 C C . LYS A 1 100 ? 15.950 5.831 5.290 1.00 50.06 100 LYS A C 1
ATOM 778 O O . LYS A 1 100 ? 15.774 4.907 6.082 1.00 50.06 100 LYS A O 1
ATOM 783 N N . LYS A 1 101 ? 16.325 7.045 5.707 1.00 49.19 101 LYS A N 1
ATOM 784 C CA . LYS A 1 101 ? 16.428 7.390 7.138 1.00 49.19 101 LYS A CA 1
ATOM 785 C C . LYS A 1 101 ? 15.047 7.539 7.780 1.00 49.19 101 LYS A C 1
ATOM 787 O O . LYS A 1 101 ? 14.895 7.212 8.952 1.00 49.19 101 LYS A O 1
ATOM 792 N N . LEU A 1 102 ? 14.050 7.979 7.014 1.00 52.06 102 LEU A N 1
ATOM 793 C CA . LEU A 1 102 ? 12.667 8.148 7.444 1.00 52.06 102 LEU A CA 1
ATOM 794 C C . LEU A 1 102 ? 11.931 6.814 7.560 1.00 52.06 102 LEU A C 1
ATOM 796 O O . LEU A 1 102 ? 11.242 6.635 8.551 1.00 52.06 102 LEU A O 1
ATOM 800 N N . GLU A 1 103 ? 12.108 5.847 6.654 1.00 48.66 103 GLU A N 1
ATOM 801 C CA . GLU A 1 103 ? 11.506 4.508 6.822 1.00 48.66 103 GLU A CA 1
ATOM 802 C C . GLU A 1 103 ? 11.971 3.825 8.120 1.00 48.66 103 GLU A C 1
ATOM 804 O O . GLU A 1 103 ? 11.159 3.290 8.880 1.00 48.66 103 GLU A O 1
ATOM 809 N N . ALA A 1 104 ? 13.266 3.912 8.437 1.00 50.62 104 ALA A N 1
ATOM 810 C CA . ALA A 1 104 ? 13.817 3.361 9.675 1.00 50.62 104 ALA A CA 1
ATOM 811 C C . ALA A 1 104 ? 13.360 4.136 10.933 1.00 50.62 104 ALA A C 1
ATOM 813 O O . ALA A 1 104 ? 13.041 3.534 11.962 1.00 50.62 104 ALA A O 1
ATOM 814 N N . TYR A 1 105 ? 13.295 5.470 10.859 1.00 55.50 105 TYR A N 1
ATOM 815 C CA . TYR A 1 105 ? 12.869 6.321 11.975 1.00 55.50 105 TYR A CA 1
ATOM 816 C C . TYR A 1 105 ? 11.357 6.221 12.243 1.00 55.50 105 TYR A C 1
ATOM 818 O O . TYR A 1 105 ? 10.942 6.093 13.393 1.00 55.50 105 TYR A O 1
ATOM 826 N N . ASN A 1 106 ? 10.535 6.177 11.192 1.00 58.69 106 ASN A N 1
ATOM 827 C CA . ASN A 1 106 ? 9.075 6.131 11.283 1.00 58.69 106 ASN A CA 1
ATOM 828 C C . ASN A 1 106 ? 8.584 4.818 11.887 1.00 58.69 106 ASN A C 1
ATOM 830 O O . ASN A 1 106 ? 7.737 4.842 12.774 1.00 58.69 106 ASN A O 1
ATOM 834 N N . THR A 1 107 ? 9.150 3.682 11.467 1.00 60.28 107 THR A N 1
ATOM 835 C CA . THR A 1 107 ? 8.699 2.357 11.928 1.00 60.28 107 THR A CA 1
ATOM 836 C C . THR A 1 107 ? 8.979 2.138 13.416 1.00 60.28 107 THR A C 1
ATOM 838 O O . THR A 1 107 ? 8.186 1.511 14.117 1.00 60.28 107 THR A O 1
ATOM 841 N N . SER A 1 108 ? 10.089 2.684 13.925 1.00 69.00 108 SER A N 1
ATOM 842 C CA . SER A 1 108 ? 10.419 2.591 15.349 1.00 69.00 108 SER A CA 1
ATOM 843 C C . SER A 1 108 ? 9.588 3.555 16.195 1.00 69.00 108 SER A C 1
ATOM 845 O O . SER A 1 108 ? 9.109 3.154 17.255 1.00 69.00 108 SER A O 1
ATOM 847 N N . LEU A 1 109 ? 9.356 4.792 15.744 1.00 72.31 109 LEU A N 1
ATOM 848 C CA . LEU A 1 109 ? 8.620 5.796 16.516 1.00 72.31 109 LEU A CA 1
ATOM 849 C C . LEU A 1 109 ? 7.173 5.362 16.800 1.00 72.31 109 LEU A C 1
ATOM 851 O O . LEU A 1 109 ? 6.723 5.485 17.934 1.00 72.31 109 LEU A O 1
ATOM 855 N N . ILE A 1 110 ? 6.488 4.797 15.798 1.00 75.50 110 ILE A N 1
ATOM 856 C CA . ILE A 1 110 ? 5.084 4.346 15.886 1.00 75.50 110 ILE A CA 1
ATOM 857 C C . ILE A 1 110 ? 4.929 2.890 16.353 1.00 75.50 110 ILE A C 1
ATOM 859 O O . ILE A 1 110 ? 3.838 2.318 16.268 1.00 75.50 110 I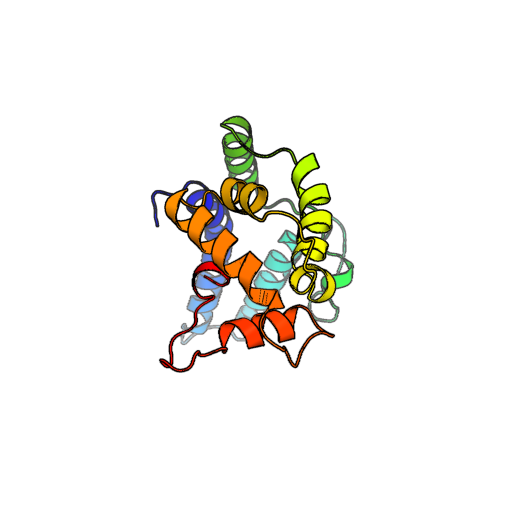LE A O 1
ATOM 863 N N . SER A 1 111 ? 6.015 2.258 16.806 1.00 79.62 111 SER A N 1
ATOM 864 C CA . SER A 1 111 ? 5.952 0.913 17.382 1.00 79.62 111 SER A CA 1
ATOM 865 C C . SER A 1 111 ? 5.210 0.937 18.725 1.00 79.62 111 SER A C 1
ATOM 867 O O . SER A 1 111 ? 5.394 1.887 19.490 1.00 79.62 111 SER A O 1
ATOM 869 N N . PRO A 1 112 ? 4.431 -0.105 19.077 1.00 77.62 112 PRO A N 1
ATOM 870 C CA . PRO A 1 112 ? 3.690 -0.141 20.341 1.00 77.62 112 PRO A CA 1
ATOM 871 C C . PRO A 1 112 ? 4.577 0.124 21.565 1.00 77.62 112 PRO A C 1
ATOM 873 O O . PRO A 1 112 ? 4.199 0.866 22.465 1.00 77.62 112 PRO A O 1
ATOM 876 N N . THR A 1 113 ? 5.808 -0.390 21.564 1.00 77.50 113 THR A N 1
ATOM 877 C CA . THR A 1 113 ? 6.785 -0.172 22.639 1.00 77.50 113 THR A CA 1
ATOM 878 C C . THR A 1 113 ? 7.144 1.301 22.840 1.00 77.50 113 THR A C 1
ATOM 880 O O . THR A 1 113 ? 7.268 1.748 23.977 1.00 77.50 113 THR A O 1
ATOM 883 N N . ASN A 1 114 ? 7.272 2.075 21.759 1.00 77.50 114 ASN A N 1
ATOM 884 C CA . ASN A 1 114 ? 7.584 3.503 21.843 1.00 77.50 114 ASN A CA 1
ATOM 885 C C . ASN A 1 114 ? 6.324 4.358 22.040 1.00 77.50 114 ASN A C 1
ATOM 887 O O . ASN A 1 114 ? 6.365 5.328 22.795 1.00 77.50 114 ASN A O 1
ATOM 891 N N . CYS A 1 115 ? 5.191 3.973 21.444 1.00 77.56 115 CYS A N 1
ATOM 892 C CA . CYS A 1 115 ? 3.896 4.639 21.619 1.00 77.56 115 CYS A CA 1
ATOM 893 C C . CYS A 1 115 ? 3.432 4.649 23.082 1.00 77.56 115 CYS A C 1
ATOM 895 O O . CYS A 1 115 ? 2.795 5.612 23.520 1.00 77.56 115 CYS A O 1
ATOM 897 N N . LEU A 1 116 ? 3.744 3.588 23.829 1.00 80.00 116 LEU A N 1
ATOM 898 C CA . LEU A 1 116 ? 3.351 3.415 25.230 1.00 80.00 116 LEU A CA 1
ATOM 899 C C . LEU A 1 116 ? 4.386 3.947 26.227 1.00 80.00 116 LEU A C 1
ATOM 901 O O . LEU A 1 116 ? 4.119 3.981 27.425 1.00 80.00 116 LEU A O 1
ATOM 905 N N . SER A 1 117 ? 5.545 4.414 25.754 1.00 78.69 117 SER A N 1
ATOM 906 C CA . SER A 1 117 ? 6.526 5.073 26.614 1.00 78.69 117 SER A CA 1
ATOM 907 C C . SER A 1 117 ? 6.025 6.447 27.069 1.00 78.69 117 SER A C 1
ATOM 909 O O . SER A 1 117 ? 5.489 7.231 26.282 1.00 78.69 117 SER A O 1
ATOM 911 N N . VAL A 1 118 ? 6.258 6.769 28.344 1.00 71.75 118 VAL A N 1
ATOM 912 C CA . VAL A 1 118 ? 6.024 8.111 28.909 1.00 71.75 118 VAL A CA 1
ATOM 913 C C . VAL A 1 118 ? 7.011 9.127 28.318 1.00 71.75 118 VAL A C 1
ATOM 915 O O . VAL A 1 118 ? 6.667 10.286 28.105 1.00 71.75 118 VAL A O 1
ATOM 918 N N . GLN A 1 119 ? 8.234 8.688 28.006 1.00 70.25 119 GLN A N 1
ATOM 919 C CA . GLN A 1 119 ? 9.234 9.473 27.285 1.00 70.25 119 GLN A CA 1
ATOM 920 C C . GLN A 1 119 ? 9.281 8.996 25.834 1.00 70.25 119 GLN A C 1
ATOM 922 O O . GLN A 1 119 ? 10.039 8.087 25.490 1.00 70.25 119 GLN A O 1
ATOM 927 N N . LYS A 1 120 ? 8.444 9.590 24.983 1.00 80.25 120 LYS A N 1
ATOM 928 C CA . LYS A 1 120 ? 8.412 9.318 23.541 1.00 80.25 120 LYS A CA 1
ATOM 929 C C . LYS A 1 120 ? 8.673 10.583 22.732 1.00 80.25 120 LYS A C 1
ATOM 931 O O . LYS A 1 120 ? 8.442 11.694 23.202 1.00 80.25 120 LYS A O 1
ATOM 936 N N . GLY A 1 121 ? 9.219 10.401 21.531 1.00 75.81 121 GLY A N 1
ATOM 937 C CA . GLY A 1 121 ? 9.556 11.499 20.624 1.00 75.81 121 GLY A CA 1
ATOM 938 C C . GLY A 1 121 ? 8.317 12.206 20.071 1.00 75.81 121 GLY A C 1
ATOM 939 O O . GLY A 1 121 ? 7.231 11.628 20.032 1.00 75.81 121 GLY A O 1
ATOM 940 N N . SER A 1 122 ? 8.494 13.453 19.634 1.00 80.69 122 SER A N 1
ATOM 941 C CA . SER A 1 122 ? 7.421 14.258 19.039 1.00 80.69 122 SER A CA 1
ATOM 942 C C . SER A 1 122 ? 7.089 13.805 17.615 1.00 80.69 122 SER A C 1
ATOM 944 O O . SER A 1 122 ? 7.999 13.513 16.834 1.00 80.69 122 SER A O 1
ATOM 946 N N . LEU A 1 123 ? 5.800 13.822 17.252 1.00 81.75 123 LEU A N 1
ATOM 947 C CA . LEU A 1 123 ? 5.335 13.574 15.880 1.00 81.75 123 LEU A CA 1
ATOM 948 C C . LEU A 1 123 ? 5.369 14.832 15.010 1.00 81.75 123 LEU A C 1
ATOM 950 O O . LEU A 1 123 ? 5.242 14.742 13.791 1.00 81.75 123 LEU A O 1
ATOM 954 N N . THR A 1 124 ? 5.594 16.006 15.600 1.00 80.19 124 THR A N 1
ATOM 955 C CA . THR A 1 124 ? 5.629 17.287 14.880 1.00 80.19 124 THR A CA 1
ATOM 956 C C . THR A 1 124 ? 6.557 17.289 13.652 1.00 80.19 124 THR A C 1
ATOM 958 O O . THR A 1 124 ? 6.132 17.784 12.605 1.00 80.19 124 THR A O 1
ATOM 961 N N . PRO A 1 125 ? 7.797 16.752 13.701 1.00 78.00 125 PRO A N 1
ATOM 962 C CA . PRO A 1 125 ? 8.657 16.693 12.518 1.00 78.00 125 PRO A CA 1
ATOM 963 C C . PRO A 1 125 ? 8.055 15.846 11.388 1.00 78.00 125 PRO A C 1
ATOM 965 O O . PRO A 1 125 ? 8.139 16.239 10.226 1.00 78.00 125 PRO A O 1
ATOM 968 N N . LEU A 1 126 ? 7.408 14.726 11.734 1.00 74.69 126 LEU A N 1
ATOM 969 C CA . LEU A 1 126 ? 6.751 13.834 10.777 1.00 74.69 126 LEU A CA 1
ATOM 970 C C . LEU A 1 126 ? 5.510 14.495 10.170 1.00 74.69 126 LEU A C 1
ATOM 972 O O . LEU A 1 126 ? 5.345 14.508 8.954 1.00 74.69 126 LEU A O 1
ATOM 976 N N . ALA A 1 127 ? 4.678 15.120 10.997 1.00 75.69 127 ALA A N 1
ATOM 977 C CA . ALA A 1 127 ? 3.452 15.759 10.540 1.00 75.69 127 ALA A CA 1
ATOM 978 C C . ALA A 1 127 ? 3.730 16.992 9.654 1.00 75.69 127 ALA A C 1
ATOM 980 O O . ALA A 1 127 ? 3.048 17.201 8.650 1.00 75.69 127 ALA A O 1
ATOM 981 N N . LYS A 1 128 ? 4.793 17.763 9.943 1.00 75.69 128 LYS A N 1
ATOM 982 C CA . LYS A 1 128 ? 5.271 18.840 9.052 1.00 75.69 128 LYS A CA 1
ATOM 983 C C . LYS A 1 128 ? 5.736 18.308 7.699 1.00 75.69 128 LYS A C 1
ATOM 985 O O . LYS A 1 128 ? 5.482 18.946 6.680 1.00 75.69 128 LYS A O 1
ATOM 990 N N . LEU A 1 129 ? 6.408 17.157 7.691 1.00 68.94 129 LEU A N 1
ATOM 991 C CA . LEU A 1 129 ? 6.857 16.505 6.463 1.00 68.94 129 LEU A CA 1
ATOM 992 C C . LEU A 1 129 ? 5.678 15.990 5.626 1.00 68.94 129 LEU A C 1
ATOM 994 O O . LEU A 1 129 ? 5.708 16.090 4.406 1.00 68.94 129 LEU A O 1
ATOM 998 N N . MET A 1 130 ? 4.621 15.503 6.278 1.00 69.50 130 MET A N 1
ATOM 999 C CA . MET A 1 130 ? 3.366 15.102 5.633 1.00 69.50 130 MET A CA 1
ATOM 1000 C C . MET A 1 130 ? 2.482 16.292 5.218 1.00 69.50 130 MET A C 1
ATOM 1002 O O . MET A 1 130 ? 1.354 16.092 4.780 1.00 69.50 130 MET A O 1
ATOM 1006 N N . HIS A 1 131 ? 2.982 17.529 5.340 1.00 74.75 131 HIS A N 1
ATOM 1007 C CA . HIS A 1 131 ? 2.259 18.762 5.022 1.00 74.75 131 HIS A CA 1
ATOM 1008 C C . HIS A 1 131 ? 0.925 18.926 5.780 1.00 74.75 131 HIS A C 1
ATOM 1010 O O . HIS A 1 131 ? 0.008 19.592 5.297 1.00 74.75 131 HIS A O 1
ATOM 1016 N N . VAL A 1 132 ? 0.824 18.356 6.987 1.00 77.25 132 VAL A N 1
ATOM 1017 C CA . VAL A 1 132 ? -0.348 18.500 7.860 1.00 77.25 132 VAL A CA 1
ATOM 1018 C C . VAL A 1 132 ? -0.455 19.945 8.354 1.00 77.25 132 VAL A C 1
ATOM 1020 O O . VAL A 1 132 ? 0.549 20.615 8.613 1.00 77.25 132 VAL A O 1
ATOM 1023 N N . SER A 1 133 ? -1.684 20.449 8.488 1.00 81.44 133 SER A N 1
ATOM 1024 C CA . SER A 1 133 ? -1.932 21.807 8.975 1.00 81.44 133 SER A CA 1
ATOM 1025 C C . SER A 1 133 ? -1.423 21.979 10.415 1.00 81.44 133 SER A C 1
ATOM 1027 O O . SER A 1 133 ? -1.513 21.065 11.231 1.00 81.44 133 SER A O 1
ATOM 1029 N N . GLN A 1 134 ? -0.933 23.168 10.786 1.00 79.06 134 GLN A N 1
ATOM 1030 C CA . GLN A 1 134 ? -0.427 23.400 12.149 1.00 79.06 134 GLN A CA 1
ATOM 1031 C C . GLN A 1 134 ? -1.501 23.191 13.235 1.00 79.06 134 GLN A C 1
ATOM 1033 O O . GLN A 1 134 ? -1.168 22.830 14.364 1.00 79.06 134 GLN A O 1
ATOM 1038 N N . SER A 1 135 ? -2.783 23.394 12.903 1.00 81.75 135 SER A N 1
ATOM 1039 C CA . SER A 1 135 ? -3.894 23.121 13.821 1.00 81.75 135 SER A CA 1
ATOM 1040 C C . SER A 1 135 ? -4.020 21.628 14.117 1.00 81.75 135 SER A C 1
ATOM 1042 O O . SER A 1 135 ? -4.193 21.258 15.277 1.00 81.75 135 SER A O 1
ATOM 1044 N N . ASP A 1 136 ? -3.867 20.784 13.099 1.00 84.44 136 ASP A N 1
ATOM 1045 C CA . ASP A 1 136 ? -3.998 19.335 13.242 1.00 84.44 136 ASP A CA 1
ATOM 1046 C C . ASP A 1 136 ? -2.726 18.707 13.820 1.00 84.44 136 ASP A C 1
ATOM 1048 O O . ASP A 1 136 ? -2.831 17.812 14.650 1.00 84.44 136 ASP A O 1
ATOM 1052 N N . ILE A 1 137 ? -1.538 19.259 13.535 1.00 84.44 137 ILE A N 1
ATOM 1053 C CA . ILE A 1 137 ? -0.281 18.872 14.206 1.00 84.44 137 ILE A CA 1
ATOM 1054 C C . ILE A 1 137 ? -0.425 18.966 15.729 1.00 84.44 137 ILE A C 1
ATOM 1056 O O . ILE A 1 137 ? -0.030 18.055 16.454 1.00 84.44 137 ILE A O 1
ATOM 1060 N N . ASN A 1 138 ? -1.014 20.057 16.226 1.00 86.94 138 ASN A N 1
ATOM 1061 C CA . ASN A 1 138 ? -1.194 20.244 17.663 1.00 86.94 138 ASN A CA 1
ATOM 1062 C C . ASN A 1 138 ? -2.162 19.205 18.252 1.00 86.94 138 ASN A C 1
ATOM 1064 O O . ASN A 1 138 ? -1.922 18.701 19.348 1.00 86.94 138 ASN A O 1
ATOM 1068 N N . LYS A 1 139 ? -3.239 18.864 17.532 1.00 87.56 139 LYS A N 1
ATOM 1069 C CA . LYS A 1 139 ? -4.191 17.827 17.962 1.00 87.56 139 LYS A CA 1
ATOM 1070 C C . LYS A 1 139 ? -3.539 16.447 17.976 1.00 87.56 139 LYS A C 1
ATOM 1072 O O . LYS A 1 139 ? -3.639 15.751 18.984 1.00 87.56 139 LYS A O 1
ATOM 1077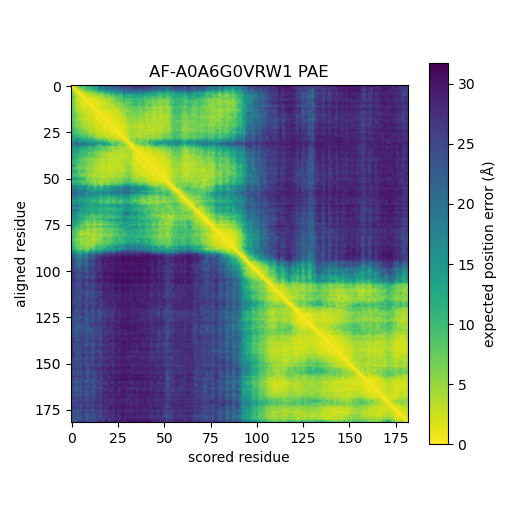 N N . ILE A 1 140 ? -2.815 16.104 16.911 1.00 86.69 140 ILE A N 1
ATOM 1078 C CA . ILE A 1 140 ? -2.042 14.865 16.773 1.00 86.69 140 ILE A CA 1
ATOM 1079 C C . ILE A 1 140 ? -1.075 14.711 17.944 1.00 86.69 14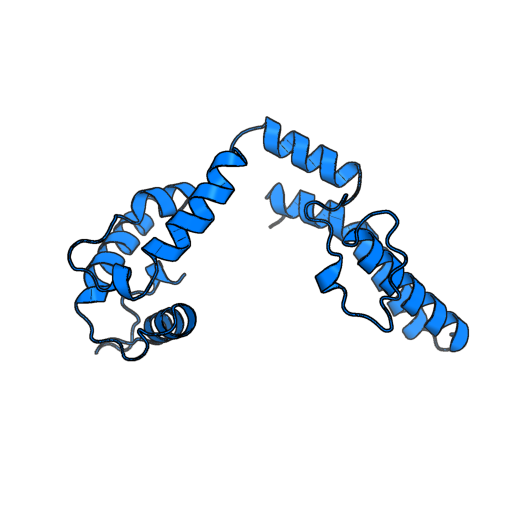0 ILE A C 1
ATOM 1081 O O . ILE A 1 140 ? -1.055 13.667 18.585 1.00 86.69 140 ILE A O 1
ATOM 1085 N N . GLU A 1 141 ? -0.324 15.756 18.292 1.00 86.62 141 GLU A N 1
ATOM 1086 C CA . GLU A 1 141 ? 0.641 15.704 19.393 1.00 86.62 141 GLU A CA 1
ATOM 1087 C C . GLU A 1 141 ? -0.045 15.500 20.759 1.00 86.62 141 GLU A C 1
ATOM 1089 O O . GLU A 1 141 ? 0.443 14.755 21.612 1.00 86.62 141 GLU A O 1
ATOM 1094 N N . ILE A 1 142 ? -1.207 16.124 20.980 1.00 87.50 142 ILE A N 1
ATOM 1095 C CA . ILE A 1 142 ? -1.999 15.925 22.202 1.00 87.50 142 ILE A CA 1
ATOM 1096 C C . ILE A 1 142 ? -2.498 14.477 22.290 1.00 87.50 142 ILE A C 1
ATOM 1098 O O . ILE A 1 142 ? -2.415 13.861 23.354 1.00 87.50 142 ILE A O 1
ATOM 1102 N N . GLN A 1 143 ? -3.012 13.927 21.191 1.00 89.06 143 GLN A N 1
ATOM 1103 C CA . GLN A 1 143 ? -3.517 12.554 21.124 1.00 89.06 143 GLN A CA 1
ATOM 1104 C C . GLN A 1 143 ? -2.399 11.530 21.289 1.00 89.06 143 GLN A C 1
ATOM 1106 O O . GLN A 1 143 ? -2.511 10.610 22.099 1.00 89.06 143 GLN A O 1
ATOM 1111 N N . TRP A 1 144 ? -1.280 11.755 20.604 1.00 87.62 144 TRP A N 1
ATOM 1112 C CA . TRP A 1 144 ? -0.058 10.975 20.722 1.00 87.62 144 TRP A CA 1
ATOM 1113 C C . TRP A 1 144 ? 0.374 10.842 22.176 1.00 87.62 144 TRP A C 1
ATOM 1115 O O . TRP A 1 144 ? 0.563 9.734 22.680 1.00 87.62 144 TRP A O 1
ATOM 1125 N N . ASN A 1 145 ? 0.440 11.961 22.898 1.00 86.06 145 ASN A N 1
ATOM 1126 C CA . ASN A 1 145 ? 0.813 11.956 24.306 1.00 86.06 145 ASN A CA 1
ATOM 1127 C C . ASN A 1 145 ? -0.189 11.203 25.184 1.00 86.06 145 ASN A C 1
ATOM 1129 O O . ASN A 1 145 ? 0.234 10.584 26.150 1.00 86.06 145 ASN A O 1
ATOM 1133 N N . LYS A 1 146 ? -1.475 11.148 24.835 1.00 86.56 146 LYS A N 1
ATOM 1134 C CA . LYS A 1 146 ? -2.495 10.428 25.614 1.00 86.56 146 LYS A CA 1
ATOM 1135 C C . LYS A 1 146 ? -2.511 8.912 25.403 1.00 86.56 146 LYS A C 1
ATOM 1137 O O . LYS A 1 146 ? -3.044 8.220 26.260 1.00 86.56 146 LYS A O 1
ATOM 1142 N N . LEU A 1 147 ? -1.903 8.380 24.337 1.00 85.56 147 LEU A N 1
ATOM 1143 C CA . LEU A 1 147 ? -1.926 6.933 24.045 1.00 85.56 147 LEU A CA 1
ATOM 1144 C C . LEU A 1 147 ? -1.463 6.048 25.208 1.00 85.56 147 LEU A C 1
ATOM 1146 O O . LEU A 1 147 ? -2.015 4.976 25.411 1.00 85.56 147 LEU A O 1
ATOM 1150 N N . HIS A 1 148 ? -0.461 6.486 25.975 1.00 84.12 148 HIS A N 1
ATOM 1151 C CA . HIS A 1 148 ? 0.090 5.691 27.079 1.00 84.12 148 HIS A CA 1
ATOM 1152 C C . HIS A 1 148 ? -0.842 5.612 28.301 1.00 84.12 148 HIS A C 1
ATOM 1154 O O . HIS A 1 148 ? -0.579 4.837 29.212 1.00 84.12 148 HIS A O 1
ATOM 1160 N N . LEU A 1 149 ? -1.903 6.427 28.343 1.00 85.75 149 LEU A N 1
ATOM 1161 C CA . LEU A 1 149 ? -2.872 6.454 29.445 1.00 85.75 149 LEU A CA 1
ATOM 1162 C C . LEU A 1 149 ? -3.906 5.328 29.349 1.00 85.75 149 LEU A C 1
ATOM 1164 O O . LEU A 1 149 ? -4.682 5.137 30.281 1.00 85.75 149 LEU A O 1
ATOM 1168 N N . ILE A 1 150 ? -3.951 4.631 28.215 1.00 85.19 150 ILE A N 1
ATOM 1169 C CA . ILE A 1 150 ? -4.914 3.572 27.936 1.00 85.19 150 ILE A CA 1
ATOM 1170 C C . ILE A 1 150 ? -4.175 2.241 27.901 1.00 85.19 150 ILE A C 1
ATOM 1172 O O . ILE A 1 150 ? -3.084 2.137 27.338 1.00 85.19 150 ILE A O 1
ATOM 1176 N N . GLU A 1 151 ? -4.777 1.222 28.507 1.00 83.38 151 GLU A N 1
ATOM 1177 C CA . GLU A 1 151 ? -4.297 -0.151 28.407 1.00 83.38 151 GLU A CA 1
ATOM 1178 C C . GLU A 1 151 ? -4.750 -0.755 27.075 1.00 83.38 151 GLU A C 1
ATOM 1180 O O . GLU A 1 151 ? -5.946 -0.890 26.815 1.00 83.38 151 GLU A O 1
ATOM 1185 N N . TRP A 1 152 ? -3.784 -1.111 26.229 1.00 86.81 152 TRP A N 1
ATOM 1186 C CA . TRP A 1 152 ? -4.022 -1.699 24.911 1.00 86.81 152 TRP A CA 1
ATOM 1187 C C . TRP A 1 152 ? -3.774 -3.200 24.942 1.00 86.81 152 TRP A C 1
ATOM 1189 O O . TRP A 1 152 ? -2.815 -3.671 25.558 1.00 86.81 152 TRP A O 1
ATOM 1199 N N . THR A 1 153 ? -4.609 -3.954 24.236 1.00 83.31 153 THR A N 1
ATOM 1200 C CA . THR A 1 153 ? -4.537 -5.419 24.214 1.00 83.31 153 THR A CA 1
ATOM 1201 C C . THR A 1 153 ? -3.540 -5.939 23.177 1.00 83.31 153 THR A C 1
ATOM 1203 O O . THR A 1 153 ? -2.832 -6.915 23.430 1.00 83.31 153 THR A O 1
ATOM 1206 N N . ASN A 1 154 ? -3.418 -5.269 22.029 1.00 82.12 154 ASN A N 1
ATOM 1207 C CA . ASN A 1 154 ? -2.567 -5.695 20.921 1.00 82.12 154 ASN A CA 1
ATOM 1208 C C . ASN A 1 154 ? -1.250 -4.916 20.890 1.00 82.12 154 ASN A C 1
ATOM 1210 O O . ASN A 1 154 ? -1.077 -4.005 20.092 1.00 82.12 154 ASN A O 1
ATOM 1214 N N . THR A 1 155 ? -0.278 -5.287 21.723 1.00 81.44 155 THR A N 1
ATOM 1215 C CA . THR A 1 155 ? 1.042 -4.617 21.770 1.00 81.44 155 THR A CA 1
ATOM 1216 C C . THR A 1 155 ? 2.150 -5.355 21.012 1.00 81.44 155 THR A C 1
ATOM 1218 O O . THR A 1 155 ? 3.219 -4.797 20.775 1.00 81.44 155 THR A O 1
ATOM 1221 N N . ASN A 1 156 ? 1.893 -6.590 20.572 1.00 79.00 156 ASN A N 1
ATOM 1222 C CA . ASN A 1 156 ? 2.884 -7.448 19.904 1.00 79.00 156 ASN A CA 1
ATOM 1223 C C . ASN A 1 156 ? 3.002 -7.204 18.389 1.00 79.00 156 ASN A C 1
ATOM 1225 O O . ASN A 1 156 ? 3.942 -7.677 17.754 1.00 79.00 156 ASN A O 1
ATOM 1229 N N . SER A 1 157 ? 2.041 -6.495 17.797 1.00 79.25 157 SER A N 1
ATOM 1230 C CA . SER A 1 157 ? 1.955 -6.247 16.359 1.00 79.25 157 SER A CA 1
ATOM 1231 C C . SER A 1 157 ? 1.570 -4.796 16.133 1.00 79.25 157 SER A C 1
ATOM 1233 O O . SER A 1 157 ? 0.493 -4.367 16.538 1.00 79.25 157 SER A O 1
ATOM 1235 N N . THR A 1 158 ? 2.433 -4.037 15.455 1.00 79.94 158 THR A N 1
ATOM 1236 C CA . THR A 1 158 ? 2.171 -2.632 15.106 1.00 79.94 158 THR A CA 1
ATOM 1237 C C . THR A 1 158 ? 0.858 -2.488 14.335 1.00 79.94 158 THR A C 1
ATOM 1239 O O . THR A 1 158 ? 0.087 -1.570 14.587 1.00 79.94 158 THR A O 1
ATOM 1242 N N . LYS A 1 159 ? 0.555 -3.422 13.426 1.00 81.50 159 LYS A N 1
ATOM 1243 C CA . LYS A 1 159 ? -0.670 -3.378 12.619 1.00 81.50 159 LYS A CA 1
ATOM 1244 C C . LYS A 1 159 ? -1.928 -3.568 13.468 1.00 81.50 159 LYS A C 1
ATOM 1246 O O . LYS A 1 159 ? -2.898 -2.836 13.284 1.00 81.50 159 LYS A O 1
ATOM 1251 N N . ASP A 1 160 ? -1.912 -4.543 14.371 1.00 82.19 160 ASP A N 1
ATOM 1252 C CA . ASP A 1 160 ? -3.077 -4.852 15.203 1.00 82.19 160 ASP A CA 1
ATOM 1253 C C . ASP A 1 160 ? -3.273 -3.793 16.292 1.00 82.19 160 ASP A C 1
ATOM 1255 O O . ASP A 1 160 ? -4.409 -3.405 16.551 1.00 82.19 160 ASP A O 1
ATOM 1259 N N . PHE A 1 161 ? -2.176 -3.236 16.819 1.00 87.12 161 PHE A N 1
ATOM 1260 C CA . PHE A 1 161 ? -2.188 -2.068 17.701 1.00 87.12 161 PHE A CA 1
ATOM 1261 C C . PHE A 1 161 ? -2.923 -0.888 17.060 1.00 87.12 161 PHE A C 1
ATOM 1263 O O . PHE A 1 161 ? -3.913 -0.399 17.591 1.00 87.12 161 PHE A O 1
ATOM 1270 N N . TRP A 1 162 ? -2.486 -0.444 15.877 1.00 86.50 162 TRP A N 1
ATOM 1271 C CA . TRP A 1 162 ? -3.081 0.725 15.220 1.00 86.50 162 TRP A CA 1
ATOM 1272 C C . TRP A 1 162 ? -4.522 0.485 14.764 1.00 86.50 162 TRP A C 1
ATOM 1274 O O . TRP A 1 162 ? -5.335 1.410 14.763 1.00 86.50 162 TRP A O 1
ATOM 1284 N N . LYS A 1 163 ? -4.876 -0.765 14.444 1.00 86.25 163 LYS A N 1
ATOM 1285 C CA . LYS A 1 163 ? -6.267 -1.153 14.197 1.00 86.25 163 LYS A CA 1
ATOM 1286 C C . LYS A 1 163 ? -7.123 -1.018 15.459 1.00 86.25 163 LYS A C 1
ATOM 1288 O O . LYS A 1 163 ? -8.237 -0.511 15.369 1.00 86.25 163 LYS A O 1
ATOM 1293 N N . GLU A 1 164 ? -6.612 -1.443 16.612 1.00 87.94 164 GLU A N 1
ATOM 1294 C CA . GLU A 1 164 ? -7.284 -1.294 17.907 1.00 87.94 164 GLU A CA 1
ATOM 1295 C C . GLU A 1 164 ? -7.463 0.182 18.277 1.00 87.94 164 GLU A C 1
ATOM 1297 O O . GLU A 1 164 ? -8.576 0.586 18.600 1.00 87.94 164 GLU A O 1
ATOM 1302 N N . VAL A 1 165 ? -6.422 1.010 18.125 1.00 87.06 165 VAL A N 1
ATOM 1303 C CA . VAL A 1 165 ? -6.516 2.467 18.341 1.00 87.06 165 VAL A CA 1
ATOM 1304 C C . VAL A 1 165 ? -7.578 3.089 17.421 1.00 87.06 165 VAL A C 1
ATOM 1306 O O . VAL A 1 165 ? -8.333 3.958 17.848 1.00 87.06 165 VAL A O 1
ATOM 1309 N N . GLY A 1 166 ? -7.712 2.607 16.180 1.00 86.31 166 GLY A N 1
ATOM 1310 C CA . GLY A 1 166 ? -8.736 3.074 15.232 1.00 86.31 166 GLY A CA 1
ATOM 1311 C C . GLY A 1 166 ? -10.159 2.682 15.606 1.00 86.31 166 GLY A C 1
ATOM 1312 O O . GLY A 1 166 ? -11.106 3.404 15.296 1.00 86.31 166 GLY A O 1
ATOM 1313 N N . GLN A 1 167 ? -10.311 1.551 16.289 1.00 88.19 167 GLN A N 1
ATOM 1314 C CA . GLN A 1 167 ? -11.595 1.025 16.748 1.00 88.19 167 GLN A CA 1
ATOM 1315 C C . GLN A 1 167 ? -11.950 1.474 18.168 1.00 88.19 167 GLN A C 1
ATOM 1317 O O . GLN A 1 167 ? -13.085 1.258 18.600 1.00 88.19 167 GLN A O 1
ATOM 1322 N N . PHE A 1 168 ? -11.008 2.096 18.879 1.00 89.38 168 PHE A N 1
ATOM 1323 C CA . PHE A 1 168 ? -11.208 2.579 20.232 1.00 89.38 168 PHE A CA 1
ATOM 1324 C C . PHE A 1 168 ? -12.296 3.651 20.276 1.00 89.38 168 PHE A C 1
ATOM 1326 O O . PHE A 1 168 ? -12.325 4.579 19.466 1.00 89.38 168 PHE A O 1
ATOM 1333 N N . LYS A 1 169 ? -13.190 3.511 21.253 1.00 88.81 169 LYS A N 1
ATOM 1334 C CA . LYS A 1 169 ? -14.256 4.465 21.537 1.00 88.81 169 LYS A CA 1
ATOM 1335 C C . LYS A 1 169 ? -14.217 4.816 23.010 1.00 88.81 169 LYS A C 1
ATOM 1337 O O . LYS A 1 169 ? -14.119 3.925 23.853 1.00 88.81 169 LYS A O 1
ATOM 1342 N N . ASP A 1 170 ? -14.287 6.105 23.303 1.00 87.25 170 ASP A N 1
ATOM 1343 C CA . ASP A 1 170 ? -14.405 6.592 24.667 1.00 87.25 170 ASP A CA 1
ATOM 1344 C C . ASP A 1 170 ? -15.822 6.365 25.226 1.00 87.25 170 ASP A C 1
ATOM 1346 O O . ASP A 1 170 ? -16.717 5.839 24.558 1.00 87.25 170 ASP A O 1
ATOM 1350 N N . SER A 1 171 ? -16.046 6.793 26.469 1.00 83.44 171 SER A N 1
ATOM 1351 C CA . SER A 1 171 ? -17.355 6.728 27.133 1.00 83.44 171 SER A CA 1
ATOM 1352 C C . SER A 1 171 ? -18.463 7.504 26.405 1.00 83.44 171 SER A C 1
ATOM 1354 O O . SER A 1 171 ? -19.638 7.306 26.709 1.00 83.44 171 SER A O 1
ATOM 1356 N N . SER A 1 172 ? -18.102 8.387 25.471 1.00 84.81 172 SER A N 1
ATOM 1357 C CA . SER A 1 172 ? -19.018 9.171 24.638 1.00 84.81 172 SER A CA 1
ATOM 1358 C C . SER A 1 172 ? -19.320 8.482 23.300 1.00 84.81 172 SER A C 1
ATOM 1360 O O . SER A 1 172 ? -20.194 8.936 22.567 1.00 84.81 172 SER A O 1
ATOM 1362 N N . GLY A 1 173 ? -18.632 7.378 22.983 1.00 84.50 173 GLY A N 1
ATOM 1363 C CA . GLY A 1 173 ? -18.766 6.638 21.728 1.00 84.50 173 GLY A CA 1
ATOM 1364 C C . GLY A 1 173 ? -17.908 7.170 20.575 1.00 84.50 173 GLY A C 1
ATOM 1365 O O . GLY A 1 173 ? -17.997 6.622 19.472 1.00 84.50 173 GLY A O 1
ATOM 1366 N N . GLU A 1 174 ? -17.073 8.181 20.825 1.00 86.75 174 GLU A N 1
ATOM 1367 C CA . GLU A 1 174 ? -16.199 8.828 19.841 1.00 86.75 174 GLU A CA 1
ATOM 1368 C C . GLU A 1 174 ? -14.766 8.299 19.949 1.00 86.75 174 GLU A C 1
ATOM 1370 O O . GLU A 1 174 ? -14.357 7.795 20.996 1.00 86.75 174 GLU A O 1
ATOM 1375 N N . ASN A 1 175 ? -13.978 8.407 18.873 1.00 87.50 175 ASN A N 1
ATOM 1376 C CA . ASN A 1 175 ? -12.561 8.041 18.924 1.00 87.50 175 ASN A CA 1
ATOM 1377 C C . ASN A 1 175 ? -11.705 9.273 19.283 1.00 87.50 175 ASN A C 1
ATOM 1379 O O . ASN A 1 175 ? -11.491 10.132 18.425 1.00 87.50 175 ASN A O 1
ATOM 1383 N N . PRO A 1 176 ? -11.155 9.367 20.509 1.00 86.56 176 PRO A N 1
ATOM 1384 C CA . PRO A 1 176 ? -10.311 10.488 20.916 1.00 86.56 176 PRO A CA 1
ATOM 1385 C C . PRO A 1 176 ? -8.952 10.541 20.198 1.00 86.56 176 PRO A C 1
ATOM 1387 O O . PRO A 1 176 ? -8.213 11.497 20.421 1.00 86.56 176 PRO A O 1
ATOM 1390 N N . PHE A 1 177 ? -8.612 9.542 19.375 1.00 88.12 177 PHE A N 1
ATOM 1391 C CA . PHE A 1 177 ? -7.383 9.438 18.578 1.00 88.12 177 PHE A CA 1
ATOM 1392 C C . PHE A 1 177 ? -7.640 9.542 17.066 1.00 88.12 177 PHE A C 1
ATOM 1394 O O . PHE A 1 177 ? -6.835 9.067 16.269 1.00 88.12 177 PHE A O 1
ATOM 1401 N N . PHE A 1 178 ? -8.776 10.106 16.652 1.00 85.38 178 PHE A N 1
ATOM 1402 C CA . PHE A 1 178 ? -9.171 10.146 15.245 1.00 85.38 178 PHE A CA 1
ATOM 1403 C C . PHE A 1 178 ? -8.135 10.849 14.352 1.00 85.38 178 PHE A C 1
ATOM 1405 O O . PHE A 1 178 ? -7.716 10.291 13.343 1.00 85.38 178 PHE A O 1
ATOM 1412 N N . GLU A 1 179 ? -7.663 12.032 14.747 1.00 83.44 179 GLU A N 1
ATOM 1413 C CA . GLU A 1 179 ? -6.652 12.809 14.018 1.00 83.44 179 GLU A CA 1
ATOM 1414 C C . GLU A 1 179 ? -5.290 12.112 13.941 1.00 83.44 179 GLU A C 1
ATOM 1416 O O . GLU A 1 179 ? -4.493 12.414 13.062 1.00 83.44 179 GLU A O 1
ATOM 1421 N N . LEU A 1 180 ? -5.005 11.185 14.854 1.00 82.69 180 LEU A N 1
ATOM 1422 C CA . LEU A 1 180 ? -3.789 10.379 14.832 1.00 82.69 180 LEU A CA 1
ATOM 1423 C C . LEU A 1 180 ? -3.834 9.280 13.751 1.00 82.69 180 LEU A C 1
ATOM 1425 O O . LEU A 1 180 ? -2.785 8.801 13.324 1.00 82.69 180 LEU A O 1
ATOM 1429 N N . ILE A 1 181 ? -5.034 8.856 13.344 1.00 80.31 181 ILE A N 1
ATOM 1430 C CA . ILE A 1 181 ? -5.263 7.721 12.432 1.00 80.31 181 ILE A CA 1
ATOM 1431 C C . ILE A 1 181 ? -5.696 8.161 11.031 1.00 80.31 181 ILE A C 1
ATOM 1433 O O . ILE A 1 181 ? -5.580 7.375 10.088 1.00 80.31 181 ILE A O 1
ATOM 1437 N N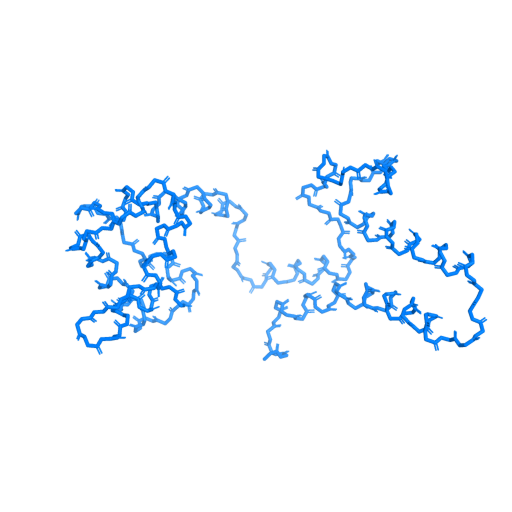 . ASN A 1 182 ? -6.186 9.391 10.894 1.00 65.75 182 ASN A N 1
ATOM 1438 C CA . ASN A 1 182 ? -6.787 9.928 9.676 1.00 65.75 182 ASN A CA 1
ATOM 1439 C C . ASN A 1 182 ? -5.853 10.910 8.959 1.00 65.75 182 ASN A C 1
ATOM 1441 O O . ASN A 1 182 ? -5.726 10.795 7.720 1.00 65.75 182 ASN A O 1
#

Nearest PDB structures (foldseek):
  8jgx-assembly1_B  TM=2.943E-01  e=7.895E+00  Acinetobacter baumannii 15827

Organism: Aphis craccivora (NCBI:txid307492)

Sequence (182 aa):
MYCDTNNEALLVFLKPVLAEAQYVNKMFQSNSADPVKLLNDIVLLIKTLAGLVSTPGSNIDILNSSLNDNLHPRPYLGQAFEEKIKKLRTNNCMSVENEKKLEAYNTSLISPTNCLSVQKGSLTPLAKLMHVSQSDINKIEIQWNKLHLIEWTNTNSTKDFWKEVGQFKDSSGENPFFELIN

Radius of gyration: 23.13 Å; Cα contacts (8 Å, |Δi|>4): 126; chains: 1; bounding box: 38×44×62 Å

Mean predicted aligned error: 17.06 Å